Protein AF-A0A482ZQ39-F1 (afdb_monomer_lite)

Foldseek 3Di:
DEEWEAEQLDTPDDDDDPDPQFDQPRDPQATEREGDPAQEDEDEQYEFEDHEAARYEYEDNYEYEFDAEYEFEHAEHQEARRYEAENYADEHEDLRGAYEYYAAEHAAAASHYEYDDAPPPPDDQQAFNYAYAQVRQVRLFQSYEFPNAQYNAAQSHYEGGDQQRHDHPPHPDDPDGSVVSCNRNHPADPPHALRNYFYPFPDKAFDDPFHGDNVDDDDDDDDDAQDKDWTWMFTGGDSRRGGKDWDWDADDDDPFKGWDPGTPTDIHGRTTDIDMTHMHTPDPPPPPPD

pLDDT: mean 76.69, std 17.85, range [31.14, 97.81]

Structure (mmCIF, N/CA/C/O backbone):
data_AF-A0A482ZQ39-F1
#
_entry.id   AF-A0A482ZQ39-F1
#
loop_
_atom_site.group_PDB
_atom_site.id
_atom_site.type_symbol
_atom_site.label_atom_id
_atom_site.label_alt_id
_atom_site.label_comp_id
_atom_site.label_asym_id
_atom_site.label_entity_id
_atom_site.label_seq_id
_atom_site.pdbx_PDB_ins_code
_atom_site.Cartn_x
_atom_site.Cartn_y
_atom_site.Cartn_z
_atom_site.occupancy
_atom_site.B_iso_or_equiv
_atom_site.auth_seq_id
_atom_site.auth_comp_id
_atom_site.auth_asym_id
_atom_site.auth_atom_id
_atom_site.pdbx_PDB_model_num
ATOM 1 N N . MET A 1 1 ? -16.364 6.287 22.279 1.00 52.69 1 MET A N 1
ATOM 2 C CA . MET A 1 1 ? -17.323 5.165 22.209 1.00 52.69 1 MET A CA 1
ATOM 3 C C . MET A 1 1 ? -16.770 4.008 23.004 1.00 52.69 1 MET A C 1
ATOM 5 O O . MET A 1 1 ? -15.586 3.728 22.871 1.00 52.69 1 MET A O 1
ATOM 9 N N . THR A 1 2 ? -17.595 3.341 23.801 1.00 48.34 2 THR A N 1
ATOM 10 C CA . THR A 1 2 ? -17.213 2.101 24.492 1.00 48.34 2 THR A CA 1
ATOM 11 C C . THR A 1 2 ? -18.027 0.947 23.915 1.00 48.34 2 THR A C 1
ATOM 13 O O . THR A 1 2 ? -19.243 1.037 23.880 1.00 48.34 2 THR A O 1
ATOM 16 N N . ASP A 1 3 ? -17.383 -0.109 23.413 1.00 52.25 3 ASP A N 1
ATOM 17 C CA . ASP A 1 3 ? -18.039 -1.337 22.929 1.00 52.25 3 ASP A CA 1
ATOM 18 C C . ASP A 1 3 ? -19.105 -1.125 21.822 1.00 52.25 3 ASP A C 1
ATOM 20 O O . ASP A 1 3 ? -20.318 -1.191 22.048 1.00 52.25 3 ASP A O 1
ATOM 24 N N . VAL A 1 4 ? -18.633 -0.921 20.584 1.00 57.22 4 VAL A N 1
ATOM 25 C CA . VAL A 1 4 ? -19.463 -0.882 19.365 1.00 57.22 4 VAL A CA 1
ATOM 26 C C . VAL A 1 4 ? -19.239 -2.149 18.542 1.00 57.22 4 VAL A C 1
ATOM 28 O O . VAL A 1 4 ? -18.105 -2.480 18.185 1.00 57.22 4 VAL A O 1
ATOM 31 N N . ARG A 1 5 ? -20.325 -2.854 18.208 1.00 56.84 5 ARG A N 1
ATOM 32 C CA . ARG A 1 5 ? -20.292 -4.024 17.315 1.00 56.84 5 ARG A CA 1
ATOM 33 C C . ARG A 1 5 ? -21.085 -3.745 16.047 1.00 56.84 5 ARG A C 1
ATOM 35 O O . ARG A 1 5 ? -22.300 -3.566 16.107 1.00 56.84 5 ARG A O 1
ATOM 42 N N . LEU A 1 6 ? -20.404 -3.765 14.907 1.00 57.97 6 LEU A N 1
ATOM 43 C CA . LEU A 1 6 ? -20.989 -3.623 13.576 1.00 57.97 6 LEU A CA 1
ATOM 44 C C . LEU A 1 6 ? -20.808 -4.937 12.819 1.00 57.97 6 LEU A C 1
ATOM 46 O O . LEU A 1 6 ? -19.679 -5.377 12.600 1.00 57.97 6 LEU A O 1
ATOM 50 N N . LYS A 1 7 ? -21.916 -5.569 12.424 1.00 62.19 7 LYS A N 1
ATOM 51 C CA . LYS A 1 7 ? -21.900 -6.810 11.639 1.00 62.19 7 LYS A CA 1
ATOM 52 C C . LYS A 1 7 ? -22.951 -6.766 10.544 1.00 62.19 7 LYS A C 1
ATOM 54 O O . LYS A 1 7 ? -24.099 -6.430 10.825 1.00 62.19 7 LYS A O 1
ATOM 59 N N . ASN A 1 8 ? -22.594 -7.181 9.329 1.00 55.91 8 ASN A N 1
ATOM 60 C CA . ASN A 1 8 ? -23.531 -7.319 8.203 1.00 55.91 8 ASN A CA 1
ATOM 61 C C . ASN A 1 8 ? -24.383 -6.063 7.988 1.00 55.91 8 ASN A C 1
ATOM 63 O O . ASN A 1 8 ? -25.606 -6.133 7.856 1.00 55.91 8 ASN A O 1
ATOM 67 N N . ASN A 1 9 ? -23.744 -4.904 8.018 1.00 53.19 9 ASN A N 1
ATOM 68 C CA . ASN A 1 9 ? -24.414 -3.625 7.887 1.00 53.19 9 ASN A CA 1
ATOM 69 C C . ASN A 1 9 ? -25.403 -3.235 8.995 1.00 53.19 9 ASN A C 1
ATOM 71 O O . ASN A 1 9 ? -26.231 -2.352 8.784 1.00 53.19 9 ASN A O 1
ATOM 75 N N . LYS A 1 10 ? -25.323 -3.860 10.177 1.00 50.22 10 LYS A N 1
ATOM 76 C CA . LYS A 1 10 ? -26.180 -3.565 11.331 1.00 50.22 10 LYS A CA 1
ATOM 77 C C . LYS A 1 10 ? -25.352 -3.280 12.579 1.00 50.22 10 LYS A C 1
ATOM 79 O O . LYS A 1 10 ? -24.406 -4.007 12.893 1.00 50.22 10 LYS A O 1
ATOM 84 N N . LEU A 1 11 ? -25.751 -2.245 13.311 1.00 58.47 11 LEU A N 1
ATOM 85 C CA . LEU A 1 11 ? -25.280 -1.997 14.667 1.00 58.47 11 LEU A CA 1
ATOM 86 C C . LEU A 1 11 ? -25.914 -3.037 15.595 1.00 58.47 11 LEU A C 1
ATOM 88 O O . LEU A 1 11 ? -27.123 -3.039 15.806 1.00 58.47 11 LEU A O 1
ATOM 92 N N . LEU A 1 12 ? -25.105 -3.970 16.093 1.00 47.25 12 LEU A N 1
ATOM 93 C CA . LEU A 1 12 ? -25.571 -5.056 16.958 1.00 47.25 12 LEU A CA 1
ATOM 94 C C . LEU A 1 12 ? -25.623 -4.646 18.430 1.00 47.25 12 LEU A C 1
ATOM 96 O O . LEU A 1 12 ? -26.395 -5.213 19.197 1.00 47.25 12 LEU A O 1
ATOM 100 N N . HIS A 1 13 ? -24.758 -3.717 18.837 1.00 43.72 13 HIS A N 1
ATOM 101 C CA . HIS A 1 13 ? -24.634 -3.277 20.220 1.00 43.72 13 HIS A CA 1
ATOM 102 C C . HIS A 1 13 ? -23.931 -1.916 20.267 1.00 43.72 13 HIS A C 1
ATOM 104 O O . HIS A 1 13 ? -22.886 -1.749 19.630 1.00 43.72 13 HIS A O 1
ATOM 110 N N . GLN A 1 14 ? -24.496 -0.968 21.015 1.00 46.44 14 GLN A N 1
ATOM 111 C CA . GLN A 1 14 ? -23.945 0.369 21.229 1.00 46.44 14 GLN A CA 1
ATOM 112 C C . GLN A 1 14 ? -24.020 0.700 22.720 1.00 46.44 14 GLN A C 1
ATOM 114 O O . GLN A 1 14 ? -25.114 0.872 23.254 1.00 46.44 14 GLN A O 1
ATOM 119 N N . VAL A 1 15 ? -22.872 0.811 23.394 1.00 38.00 15 VAL A N 1
ATOM 120 C CA . VAL A 1 15 ? -22.817 1.309 24.777 1.00 38.00 15 VAL A CA 1
ATOM 121 C C . VAL A 1 15 ? -22.267 2.731 24.772 1.00 38.00 15 VAL A C 1
ATOM 123 O O . VAL A 1 15 ? -21.086 2.955 24.541 1.00 38.00 15 VAL A O 1
ATOM 126 N N . SER A 1 16 ? -23.144 3.695 25.055 1.00 37.28 16 SER A N 1
ATOM 127 C CA . SER A 1 16 ? -22.819 5.107 25.303 1.00 37.28 16 SER A CA 1
ATOM 128 C C . SER A 1 16 ? -22.054 5.832 24.176 1.00 37.28 16 SER A C 1
ATOM 130 O O . SER A 1 16 ? -20.835 5.722 24.002 1.00 37.28 16 SER A O 1
ATOM 132 N N . LEU A 1 17 ? -22.792 6.653 23.423 1.00 40.12 17 LEU A N 1
ATOM 133 C CA . LEU A 1 17 ? -22.223 7.803 22.725 1.00 40.12 17 LEU A CA 1
ATOM 134 C C . LEU A 1 17 ? -22.328 9.005 23.662 1.00 40.12 17 LEU A C 1
ATOM 136 O O . LEU A 1 17 ? -23.429 9.388 24.040 1.00 40.12 17 LEU A O 1
ATOM 140 N N . THR A 1 18 ? -21.201 9.619 24.007 1.00 42.28 18 THR A N 1
ATOM 141 C CA . THR A 1 18 ? -21.187 10.941 24.651 1.00 42.28 18 THR A CA 1
ATOM 142 C C . THR A 1 18 ? -21.354 12.083 23.646 1.00 42.28 18 THR A C 1
ATOM 144 O O . THR A 1 18 ? -21.360 13.234 24.060 1.00 42.28 18 THR A O 1
ATOM 147 N N . ASP A 1 19 ? -21.486 11.783 22.346 1.00 39.38 19 ASP A N 1
ATOM 148 C CA . ASP A 1 19 ? -21.568 12.788 21.283 1.00 39.38 19 ASP A CA 1
ATOM 149 C C . ASP A 1 19 ? -22.544 12.339 20.166 1.00 39.38 19 ASP A C 1
ATOM 151 O O . ASP A 1 19 ? -22.328 11.280 19.564 1.00 39.38 19 ASP A O 1
ATOM 155 N N . PRO A 1 20 ? -23.641 13.074 19.895 1.00 34.91 20 PRO A N 1
ATOM 156 C CA . PRO A 1 20 ? -24.724 12.639 19.004 1.00 34.91 20 PRO A CA 1
ATOM 157 C C . PRO A 1 20 ? -24.444 12.782 17.492 1.00 34.91 20 PRO A C 1
ATOM 159 O O . PRO A 1 20 ? -25.341 12.531 16.692 1.00 34.91 20 PRO A O 1
ATOM 162 N N . LEU A 1 21 ? -23.230 13.156 17.068 1.00 39.72 21 LEU A N 1
ATOM 163 C CA . LEU A 1 21 ? -22.905 13.460 15.658 1.00 39.72 21 LEU A CA 1
ATOM 164 C C . LEU A 1 21 ? -22.327 12.289 14.838 1.00 39.72 21 LEU A C 1
ATOM 166 O O . LEU A 1 21 ? -21.930 12.467 13.688 1.00 39.72 21 LEU A O 1
ATOM 170 N N . LEU A 1 22 ? -22.300 11.074 15.386 1.00 44.16 22 LEU A N 1
ATOM 171 C CA . LEU A 1 22 ? -21.916 9.879 14.630 1.00 44.16 22 LEU A CA 1
ATOM 172 C C . LEU A 1 22 ? -23.090 9.337 13.816 1.00 44.16 22 LEU A C 1
ATOM 174 O O . LEU A 1 22 ? -23.960 8.637 14.333 1.00 44.16 22 LEU A O 1
ATOM 178 N N . ALA A 1 23 ? -23.096 9.651 12.521 1.00 43.31 23 ALA A N 1
ATOM 179 C CA . ALA A 1 23 ? -24.078 9.134 11.583 1.00 43.31 23 ALA A CA 1
ATOM 180 C C . ALA A 1 23 ? -23.679 7.734 11.090 1.00 43.31 23 ALA A C 1
ATOM 182 O O . ALA A 1 23 ? -22.764 7.562 10.285 1.00 43.31 23 ALA A O 1
ATOM 183 N N . PHE A 1 24 ? -24.422 6.715 11.521 1.00 47.38 24 PHE A N 1
ATOM 184 C CA . PHE A 1 24 ? -24.451 5.440 10.811 1.00 47.38 24 PHE A CA 1
ATOM 185 C C . PHE A 1 24 ? -25.325 5.606 9.570 1.00 47.38 24 PHE A C 1
ATOM 187 O O . PHE A 1 24 ? -26.553 5.602 9.658 1.00 47.38 24 PHE A O 1
ATOM 194 N N . HIS A 1 25 ? -24.711 5.750 8.397 1.00 39.88 25 HIS A N 1
ATOM 195 C CA . HIS A 1 25 ? -25.462 5.658 7.151 1.00 39.88 25 HIS A CA 1
ATOM 196 C C . HIS A 1 25 ? -25.853 4.198 6.912 1.00 39.88 25 HIS A C 1
ATOM 198 O O . HIS A 1 25 ? -25.083 3.413 6.366 1.00 39.88 25 HIS A O 1
ATOM 204 N N . HIS A 1 26 ? -27.061 3.840 7.343 1.00 36.75 26 HIS A N 1
ATOM 205 C CA . HIS A 1 26 ? -27.729 2.606 6.955 1.00 36.75 26 HIS A CA 1
ATOM 206 C C . HIS A 1 26 ? -28.487 2.841 5.646 1.00 36.75 26 HIS A C 1
ATOM 208 O O . HIS A 1 26 ? -29.656 3.218 5.655 1.00 36.75 26 HIS A O 1
ATOM 214 N N . ALA A 1 27 ? -27.829 2.611 4.508 1.00 33.06 27 ALA A N 1
ATOM 215 C CA . ALA A 1 27 ? -28.562 2.282 3.286 1.00 33.06 27 ALA A CA 1
ATOM 216 C C . ALA A 1 27 ? -28.735 0.749 3.232 1.00 33.06 27 ALA A C 1
ATOM 218 O O . ALA A 1 27 ? -27.891 0.040 3.786 1.00 33.06 27 ALA A O 1
ATOM 219 N N . PRO A 1 28 ? -29.768 0.198 2.564 1.00 31.14 28 PRO A N 1
ATOM 220 C CA . PRO A 1 28 ? -30.111 -1.232 2.628 1.00 31.14 28 PRO A CA 1
ATOM 221 C C . PRO A 1 28 ? -28.989 -2.227 2.262 1.00 31.14 28 PRO A C 1
ATOM 223 O O . PRO A 1 28 ? -29.130 -3.420 2.514 1.00 31.14 28 PRO A O 1
ATOM 226 N N . HIS A 1 29 ? -27.858 -1.766 1.719 1.00 33.12 29 HIS A N 1
ATOM 227 C CA . HIS A 1 29 ? -26.704 -2.592 1.348 1.00 33.12 29 HIS A CA 1
ATOM 228 C C . HIS A 1 29 ? -25.341 -1.968 1.692 1.00 33.12 29 HIS A C 1
ATOM 230 O O . HIS A 1 29 ? -24.304 -2.501 1.299 1.00 33.12 29 HIS A O 1
ATOM 236 N N . ILE A 1 30 ? -25.320 -0.856 2.429 1.00 39.53 30 ILE A N 1
ATOM 237 C CA . ILE A 1 30 ? -24.106 -0.086 2.698 1.00 39.53 30 ILE A CA 1
ATOM 238 C C . ILE A 1 30 ? -24.096 0.220 4.185 1.00 39.53 30 ILE A C 1
ATOM 240 O O . ILE A 1 30 ? -24.944 0.968 4.663 1.00 39.53 30 ILE A O 1
ATOM 244 N N . SER A 1 31 ? -23.141 -0.342 4.917 1.00 48.16 31 SER A N 1
ATOM 245 C CA . SER A 1 31 ? -22.704 0.295 6.144 1.00 48.16 31 SER A CA 1
ATOM 246 C C . SER A 1 31 ? -21.204 0.465 6.105 1.00 48.16 31 SER A C 1
ATOM 248 O O . SER A 1 31 ? -20.446 -0.455 5.799 1.00 48.16 31 SER A O 1
ATOM 250 N N . THR A 1 32 ? -20.829 1.686 6.413 1.00 52.75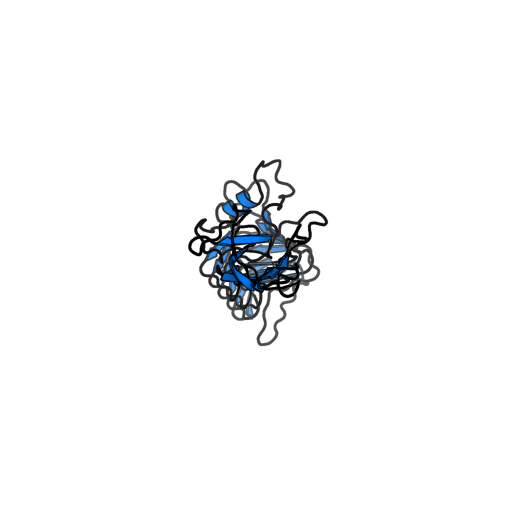 32 THR A N 1
ATOM 251 C CA . THR A 1 32 ? -19.470 2.130 6.602 1.00 52.75 32 THR A CA 1
ATOM 252 C C . THR A 1 32 ? -19.513 2.919 7.896 1.00 52.75 32 THR A C 1
ATOM 254 O O . THR A 1 32 ? -20.423 3.733 8.078 1.00 52.75 32 THR A O 1
ATOM 257 N N . PHE A 1 33 ? -18.563 2.694 8.802 1.00 55.78 33 PHE A N 1
ATOM 258 C CA . PHE A 1 33 ? -18.379 3.646 9.889 1.00 55.78 33 PHE A CA 1
ATOM 259 C C . PHE A 1 33 ? -17.863 4.950 9.279 1.00 55.78 33 PHE A C 1
ATOM 261 O O . PHE A 1 33 ? -16.760 4.973 8.729 1.00 55.78 33 PHE A O 1
ATOM 268 N N . HIS A 1 34 ? -18.692 5.990 9.330 1.00 50.75 34 HIS A N 1
ATOM 269 C CA . HIS A 1 34 ? -18.404 7.307 8.783 1.00 50.75 34 HIS A CA 1
ATOM 270 C C . HIS A 1 34 ? -18.503 8.335 9.903 1.00 50.75 34 HIS A C 1
ATOM 272 O O . HIS A 1 34 ? -19.471 8.351 10.661 1.00 50.75 34 HIS A O 1
ATOM 278 N N . SER A 1 35 ? -17.493 9.184 10.019 1.00 53.22 35 SER A N 1
ATOM 279 C CA . SER A 1 35 ? -17.501 10.321 10.933 1.00 53.22 35 SER A CA 1
ATOM 280 C C . SER A 1 35 ? -17.169 11.564 10.125 1.00 53.22 35 SER A C 1
ATOM 282 O O . SER A 1 35 ? -16.129 11.601 9.476 1.00 53.22 35 SER A O 1
ATOM 284 N N . GLU A 1 36 ? -18.043 12.562 10.166 1.00 52.47 36 GLU A N 1
ATOM 285 C CA . GLU A 1 36 ? -17.809 13.906 9.633 1.00 52.47 36 GLU A CA 1
ATOM 286 C C . GLU A 1 36 ? -17.967 14.904 10.783 1.00 52.47 36 GLU A C 1
ATOM 288 O O . GLU A 1 36 ? -18.818 14.726 11.653 1.00 52.47 36 GLU A O 1
ATOM 293 N N . GLY A 1 37 ? -17.110 15.928 10.831 1.00 51.59 37 GLY A N 1
ATOM 294 C CA . GLY A 1 37 ? -17.177 16.991 11.844 1.00 51.59 37 GLY A CA 1
ATOM 295 C C . GLY A 1 37 ? -16.586 16.670 13.226 1.00 51.59 37 GLY A C 1
ATOM 296 O O . GLY A 1 37 ? -16.549 17.555 14.078 1.00 51.59 37 GLY A O 1
ATOM 297 N N . LEU A 1 38 ? -16.078 15.455 13.461 1.00 59.84 38 LEU A N 1
ATOM 298 C CA . LEU A 1 38 ? -15.354 15.100 14.690 1.00 59.84 38 LEU A CA 1
ATOM 299 C C . LEU A 1 38 ? -13.843 15.227 14.489 1.00 59.84 38 LEU A C 1
ATOM 301 O O . LEU A 1 38 ? -13.302 14.675 13.541 1.00 59.84 38 LEU A O 1
ATOM 305 N N . SER A 1 39 ? -13.135 15.870 15.419 1.00 75.94 39 SER A N 1
ATOM 306 C CA . SER A 1 39 ? -11.663 15.913 15.400 1.00 75.94 39 SER A CA 1
ATOM 307 C C . SER A 1 39 ? -11.020 14.643 15.968 1.00 75.94 39 SER A C 1
ATOM 309 O O . SER A 1 39 ? -9.842 14.371 15.741 1.00 75.94 39 SER A O 1
ATOM 311 N N . THR A 1 40 ? -11.761 13.853 16.748 1.00 80.62 40 THR A N 1
ATOM 312 C CA . THR A 1 40 ? -11.245 12.655 17.419 1.00 80.62 40 THR A CA 1
ATOM 313 C C . THR A 1 40 ? -12.346 11.619 17.621 1.00 80.62 40 THR A C 1
ATOM 315 O O . THR A 1 40 ? -13.431 11.942 18.099 1.00 80.62 40 THR A O 1
ATOM 318 N N . VAL A 1 41 ? -12.042 10.354 17.330 1.00 83.00 41 VAL A N 1
ATOM 319 C CA . VAL A 1 41 ? -12.933 9.207 17.539 1.00 83.00 41 VAL A CA 1
ATOM 320 C C . VAL A 1 41 ? -12.208 8.142 18.352 1.00 83.00 41 VAL A C 1
ATOM 322 O O . VAL A 1 41 ? -11.259 7.530 17.875 1.00 83.00 41 VAL A O 1
ATOM 325 N N . THR A 1 42 ? -12.674 7.867 19.571 1.00 85.12 42 THR A N 1
ATOM 326 C CA . THR A 1 42 ? -12.112 6.785 20.398 1.00 85.12 42 THR A CA 1
ATOM 327 C C . THR A 1 42 ? -12.872 5.477 20.198 1.00 85.12 42 THR A C 1
ATOM 329 O O . THR A 1 42 ? -14.072 5.407 20.489 1.00 85.12 42 THR A O 1
ATOM 332 N N . CYS A 1 43 ? -12.141 4.455 19.755 1.00 86.44 43 CYS A N 1
ATOM 333 C CA . CYS A 1 43 ? -12.566 3.079 19.528 1.00 86.44 43 CYS A CA 1
ATOM 334 C C . CYS A 1 43 ? -12.015 2.173 20.638 1.00 86.44 43 CYS A C 1
ATOM 336 O O . CYS A 1 43 ? -10.801 2.016 20.770 1.00 86.44 43 CYS A O 1
ATOM 338 N N . VAL A 1 44 ? -12.907 1.570 21.424 1.00 87.69 44 VAL A N 1
ATOM 339 C CA . VAL A 1 44 ? -12.551 0.628 22.495 1.00 87.69 44 VAL A CA 1
ATOM 340 C C . VAL A 1 44 ? -13.253 -0.695 22.229 1.00 87.69 44 VAL A C 1
ATOM 342 O O . VAL A 1 44 ? -14.486 -0.712 22.166 1.00 87.69 44 VAL A O 1
ATOM 345 N N . ARG A 1 45 ? -12.476 -1.776 22.077 1.00 87.69 45 ARG A N 1
ATOM 346 C CA . ARG A 1 45 ? -12.970 -3.147 21.833 1.00 87.69 45 ARG A CA 1
ATOM 347 C C . ARG A 1 45 ? -14.008 -3.253 20.712 1.00 87.69 45 ARG A C 1
ATOM 349 O O . ARG A 1 45 ? -15.009 -3.966 20.825 1.00 87.69 45 ARG A O 1
ATOM 356 N N . ILE A 1 46 ? -13.798 -2.526 19.617 1.00 86.50 46 ILE A N 1
ATOM 357 C CA . ILE A 1 46 ? -14.748 -2.565 18.505 1.00 86.50 46 ILE A CA 1
ATOM 358 C C . ILE A 1 46 ? -14.576 -3.836 17.677 1.00 86.50 46 ILE A C 1
ATOM 360 O O . ILE A 1 46 ? -13.466 -4.350 17.511 1.00 86.50 46 ILE A O 1
ATOM 364 N N . VAL A 1 47 ? -15.687 -4.307 17.113 1.00 90.38 47 VAL A N 1
ATOM 365 C CA . VAL A 1 47 ? -15.690 -5.345 16.077 1.00 90.38 47 VAL A CA 1
ATOM 366 C C . VAL A 1 47 ? -16.421 -4.802 14.858 1.00 90.38 47 VAL A C 1
ATOM 368 O O . VAL A 1 47 ? -17.608 -4.484 14.944 1.00 90.38 47 VAL A O 1
ATOM 371 N N . VAL A 1 48 ? -15.710 -4.695 13.736 1.00 90.00 48 VAL A N 1
ATOM 372 C CA . VAL A 1 48 ? -16.224 -4.204 12.453 1.00 90.00 48 VAL A CA 1
ATOM 373 C C . VAL A 1 48 ? -16.092 -5.315 11.421 1.00 90.00 48 VAL A C 1
ATOM 375 O O . VAL A 1 48 ? -14.984 -5.607 10.967 1.00 90.00 48 VAL A O 1
ATOM 378 N N . GLN A 1 49 ? -17.210 -5.958 11.073 1.00 93.62 49 GLN A N 1
ATOM 379 C CA . GLN A 1 49 ? -17.169 -7.185 10.281 1.00 93.62 49 GLN A CA 1
ATOM 380 C C . GLN A 1 49 ? -18.239 -7.297 9.190 1.00 93.62 49 GLN A C 1
ATOM 382 O O . GLN A 1 49 ? -19.406 -6.956 9.396 1.00 93.62 49 GLN A O 1
ATOM 387 N N . GLY A 1 50 ? -17.860 -7.887 8.051 1.00 89.31 50 GLY A N 1
ATOM 388 C CA . GLY A 1 50 ? -18.805 -8.329 7.018 1.00 89.31 50 GLY A CA 1
ATOM 389 C C . GLY A 1 50 ? -19.411 -7.200 6.180 1.00 89.31 50 GLY A C 1
ATOM 390 O O . GLY A 1 50 ? -20.483 -7.377 5.597 1.00 89.31 50 GLY A O 1
ATOM 391 N N . ASN A 1 51 ? -18.771 -6.031 6.141 1.00 86.38 51 ASN A N 1
ATOM 392 C CA . ASN A 1 51 ? -19.239 -4.890 5.353 1.00 86.38 51 ASN A CA 1
ATOM 393 C C . ASN A 1 51 ? -18.856 -5.053 3.876 1.00 86.38 51 ASN A C 1
ATOM 395 O O . ASN A 1 51 ? -17.803 -5.600 3.567 1.00 86.38 51 ASN A O 1
ATOM 399 N N . GLN A 1 52 ? -19.700 -4.586 2.950 1.00 88.12 52 GLN A N 1
ATOM 400 C CA . GLN A 1 52 ? -19.483 -4.778 1.501 1.00 88.12 52 GLN A CA 1
ATOM 401 C C . GLN A 1 52 ? -18.724 -3.628 0.811 1.00 88.12 52 GLN A C 1
ATOM 403 O O . GLN A 1 52 ? -18.309 -3.788 -0.333 1.00 88.12 52 GLN A O 1
ATOM 408 N N . MET A 1 53 ? -18.557 -2.481 1.478 1.00 83.19 53 MET A N 1
ATOM 409 C CA . MET A 1 53 ? -17.918 -1.281 0.906 1.00 83.19 53 MET A CA 1
ATOM 410 C C . MET A 1 53 ? -16.574 -0.913 1.537 1.00 83.19 53 MET A C 1
ATOM 412 O O . MET A 1 53 ? -15.677 -0.452 0.833 1.00 83.19 53 MET A O 1
ATOM 416 N N . ARG A 1 54 ? -16.476 -1.037 2.862 1.00 90.12 54 ARG A N 1
ATOM 417 C CA . ARG A 1 54 ? -15.263 -0.993 3.694 1.00 90.12 54 ARG A CA 1
ATOM 418 C C . ARG A 1 54 ? -15.691 -1.173 5.148 1.00 90.12 54 ARG A C 1
ATOM 420 O O . ARG A 1 54 ? -16.859 -0.951 5.465 1.00 90.12 54 ARG A O 1
ATOM 427 N N . GLY A 1 55 ? -14.782 -1.550 6.040 1.00 91.19 55 GLY A N 1
ATOM 428 C CA . GLY A 1 55 ? -15.077 -1.572 7.474 1.00 91.19 55 GLY A CA 1
ATOM 429 C C . GLY A 1 55 ? -15.221 -0.156 8.044 1.00 91.19 55 GLY A C 1
ATOM 430 O O . GLY A 1 55 ? -16.276 0.228 8.551 1.00 91.19 55 GLY A O 1
ATOM 431 N N . ILE A 1 56 ? -14.157 0.637 7.934 1.00 91.25 56 ILE A N 1
ATOM 432 C CA . ILE A 1 56 ? -14.067 2.001 8.467 1.00 91.25 56 ILE A CA 1
ATOM 433 C C . ILE A 1 56 ? -13.667 2.956 7.341 1.00 91.25 56 ILE A C 1
ATOM 435 O O . ILE A 1 56 ? -12.779 2.650 6.547 1.00 91.25 56 ILE A O 1
ATOM 439 N N . SER A 1 57 ? -14.296 4.128 7.274 1.00 89.31 57 SER A N 1
ATOM 440 C CA . SER A 1 57 ? -13.826 5.229 6.435 1.00 89.31 57 SER A CA 1
ATOM 441 C C . SER A 1 57 ? -13.554 6.436 7.299 1.00 89.31 57 SER A C 1
ATOM 443 O O . SER A 1 57 ? -14.417 6.878 8.052 1.00 89.31 57 SER A O 1
ATOM 445 N N . THR A 1 58 ? -12.376 7.005 7.134 1.00 83.12 58 THR A N 1
ATOM 446 C CA . THR A 1 58 ? -12.041 8.290 7.722 1.00 83.12 58 THR A CA 1
ATOM 447 C C . THR A 1 58 ? -11.962 9.303 6.591 1.00 83.12 58 THR A C 1
ATOM 449 O O . THR A 1 58 ? -11.493 8.986 5.497 1.00 83.12 58 THR A O 1
ATOM 452 N N . LYS A 1 59 ? -12.502 10.494 6.824 1.00 78.94 59 LYS A N 1
ATOM 453 C CA . LYS A 1 59 ? -12.349 11.661 5.960 1.00 78.94 59 LYS A CA 1
ATOM 454 C C . LYS A 1 59 ? -12.168 12.863 6.874 1.00 78.94 59 LYS A C 1
ATOM 456 O O . LYS A 1 59 ? -12.792 12.895 7.925 1.00 78.94 59 LYS A O 1
ATOM 461 N N . GLN A 1 60 ? -11.401 13.861 6.442 1.00 72.69 60 GLN A N 1
ATOM 462 C CA . GLN A 1 60 ? -11.338 15.187 7.080 1.00 72.69 60 GLN A CA 1
ATOM 463 C C . GLN A 1 60 ? -10.655 15.246 8.469 1.00 72.69 60 GLN A C 1
ATOM 465 O O . GLN A 1 60 ? -11.265 15.676 9.443 1.00 72.69 60 GLN A O 1
ATOM 470 N N . ASN A 1 61 ? -9.354 14.947 8.560 1.00 77.31 61 ASN A N 1
ATOM 471 C CA . ASN A 1 61 ? -8.503 15.255 9.729 1.00 77.31 61 ASN A CA 1
ATOM 472 C C . ASN A 1 61 ? -8.955 14.620 11.054 1.00 77.31 61 ASN A C 1
ATOM 474 O O . ASN A 1 61 ? -8.888 15.256 12.108 1.00 77.31 61 ASN A O 1
ATOM 478 N N . ILE A 1 62 ? -9.393 13.363 11.018 1.00 80.31 62 ILE A N 1
ATOM 479 C CA . ILE A 1 62 ? -9.907 12.679 12.211 1.00 80.31 62 ILE A CA 1
ATOM 480 C C . ILE A 1 62 ? -8.806 11.863 12.874 1.00 80.31 62 ILE A C 1
ATOM 482 O O . ILE A 1 62 ? -8.134 11.068 12.220 1.00 80.31 62 ILE A O 1
ATOM 486 N N . ASP A 1 63 ? -8.656 12.011 14.188 1.00 82.50 63 ASP A N 1
ATOM 487 C CA . ASP A 1 63 ? -7.797 11.157 15.009 1.00 82.50 63 ASP A CA 1
ATOM 488 C C . ASP A 1 63 ? -8.577 9.949 15.558 1.00 82.50 63 ASP A C 1
ATOM 490 O O . ASP A 1 63 ? -9.313 10.054 16.543 1.00 82.50 63 ASP A O 1
ATOM 494 N N . PHE A 1 64 ? -8.425 8.788 14.918 1.00 85.75 64 PHE A N 1
ATOM 495 C CA . PHE A 1 64 ? -8.984 7.514 15.366 1.00 85.75 64 PHE A CA 1
ATOM 496 C C . PHE A 1 64 ? -8.105 6.881 16.438 1.00 85.75 64 PHE A C 1
ATOM 498 O O . PHE A 1 64 ? -7.060 6.299 16.163 1.00 85.75 64 PHE A O 1
ATOM 505 N N . ARG A 1 65 ? -8.569 6.952 17.679 1.00 86.62 65 ARG A N 1
ATOM 506 C CA . ARG A 1 65 ? -7.882 6.474 18.874 1.00 86.62 65 ARG A CA 1
ATOM 507 C C . ARG A 1 65 ? -8.333 5.072 19.230 1.00 86.62 65 ARG A C 1
ATOM 509 O O . ARG A 1 65 ? -9.410 4.895 19.788 1.00 86.62 65 ARG A O 1
ATOM 516 N N . PHE A 1 66 ? -7.499 4.083 18.956 1.00 88.00 66 PHE A N 1
ATOM 517 C CA . PHE A 1 66 ? -7.754 2.698 19.323 1.00 88.00 66 PHE A CA 1
ATOM 518 C C . PHE A 1 66 ? -7.203 2.378 20.711 1.00 88.00 66 PHE A C 1
ATOM 520 O O . PHE A 1 66 ? -6.084 2.752 21.079 1.00 88.00 66 PHE A O 1
ATOM 527 N N . GLN A 1 67 ? -8.022 1.670 21.478 1.00 87.44 67 GLN A N 1
ATOM 528 C CA . GLN A 1 67 ? -7.751 1.215 22.834 1.00 87.44 67 GLN A CA 1
ATOM 529 C C . GLN A 1 67 ? -8.157 -0.252 22.947 1.00 87.44 67 GLN A C 1
ATOM 531 O O . GLN A 1 67 ? -9.154 -0.653 22.337 1.00 87.44 67 GLN A O 1
ATOM 536 N N . ASP A 1 68 ? -7.417 -1.029 23.744 1.00 86.75 68 ASP A N 1
ATOM 537 C CA . ASP A 1 68 ? -7.654 -2.473 23.898 1.00 86.75 68 ASP A CA 1
ATOM 538 C C . ASP A 1 68 ? -7.572 -3.201 22.530 1.00 86.75 68 ASP A C 1
ATOM 540 O O . ASP A 1 68 ? -6.986 -2.684 21.573 1.00 86.75 68 ASP A O 1
ATOM 544 N N . VAL A 1 69 ? -8.134 -4.401 22.414 1.00 89.94 69 VAL A N 1
ATOM 545 C CA . VAL A 1 69 ? -8.119 -5.205 21.190 1.00 89.94 69 VAL A CA 1
ATOM 546 C C . VAL A 1 69 ? -9.324 -4.888 20.308 1.00 89.94 69 VAL A C 1
ATOM 548 O O . VAL A 1 69 ? -10.467 -5.159 20.666 1.00 89.94 69 VAL A O 1
ATOM 551 N N . ASN A 1 70 ? -9.062 -4.373 19.110 1.00 91.88 70 ASN A N 1
ATOM 552 C CA . ASN A 1 70 ? -10.064 -4.038 18.103 1.00 91.88 70 ASN A CA 1
ATOM 553 C C . ASN A 1 70 ? -9.929 -4.982 16.906 1.00 91.88 70 ASN A C 1
ATOM 555 O O . ASN A 1 70 ? -8.817 -5.320 16.498 1.00 91.88 70 ASN A O 1
ATOM 559 N N . ILE A 1 71 ? -11.056 -5.415 16.345 1.00 94.44 71 ILE A N 1
ATOM 560 C CA . ILE A 1 71 ? -11.097 -6.405 15.264 1.00 94.44 71 ILE A CA 1
ATOM 561 C C . ILE A 1 71 ? -11.838 -5.819 14.068 1.00 94.44 71 ILE A C 1
ATOM 563 O O . ILE A 1 71 ? -12.984 -5.391 14.179 1.00 94.44 71 ILE A O 1
ATOM 567 N N . ILE A 1 72 ? -11.186 -5.830 12.912 1.00 95.62 72 ILE A N 1
ATOM 568 C CA . ILE A 1 72 ? -11.733 -5.379 11.636 1.00 95.62 72 ILE A CA 1
ATOM 569 C C . ILE A 1 72 ? -11.565 -6.539 10.657 1.00 95.62 72 ILE A C 1
ATOM 571 O O . ILE A 1 72 ? -10.449 -6.817 10.213 1.00 95.62 72 ILE A O 1
ATOM 575 N N . SER A 1 73 ? -12.639 -7.269 10.353 1.00 96.69 73 SER A N 1
ATOM 576 C CA . SER A 1 73 ? -12.519 -8.503 9.570 1.00 96.69 73 SER A CA 1
ATOM 577 C C . SER A 1 73 ? -13.581 -8.718 8.506 1.00 96.69 73 SER A C 1
ATOM 579 O O . SER A 1 73 ? -14.689 -8.205 8.594 1.00 96.69 73 SER A O 1
ATOM 581 N N . ASP A 1 74 ? -13.251 -9.519 7.495 1.00 96.62 74 ASP A N 1
ATOM 582 C CA . ASP A 1 74 ? -14.186 -9.974 6.456 1.00 96.62 74 ASP A CA 1
ATOM 583 C C . ASP A 1 74 ? -14.938 -8.822 5.761 1.00 96.62 74 ASP A C 1
ATOM 585 O O . ASP A 1 74 ? -16.068 -8.983 5.295 1.00 96.62 74 ASP A O 1
ATOM 589 N N . ASN A 1 75 ? -14.333 -7.634 5.724 1.00 95.69 75 ASN A N 1
ATOM 590 C CA . ASN A 1 75 ? -14.882 -6.481 5.032 1.00 95.69 75 ASN A CA 1
ATOM 591 C C . ASN A 1 75 ? -14.380 -6.461 3.588 1.00 95.69 75 ASN A C 1
ATOM 593 O O . ASN A 1 75 ? -13.272 -6.905 3.284 1.00 95.69 75 ASN A O 1
ATOM 597 N N . ARG A 1 76 ? -15.199 -5.929 2.690 1.00 95.69 76 ARG A N 1
ATOM 598 C CA . ARG A 1 76 ? -14.879 -5.730 1.279 1.00 95.69 76 ARG A CA 1
ATOM 599 C C . ARG A 1 76 ? -14.898 -4.252 0.954 1.00 95.69 76 ARG A C 1
ATOM 601 O O . ARG A 1 76 ? -15.651 -3.524 1.585 1.00 95.69 76 ARG A O 1
ATOM 608 N N . GLY A 1 77 ? -14.128 -3.833 -0.040 1.00 94.38 77 GLY A N 1
ATOM 609 C CA . GLY A 1 77 ? -14.188 -2.481 -0.573 1.00 94.38 77 GLY A CA 1
ATOM 610 C C . GLY A 1 77 ? -13.520 -2.323 -1.925 1.00 94.38 77 GLY A C 1
ATOM 611 O O . GLY A 1 77 ? -12.979 -3.278 -2.474 1.00 94.38 77 GLY A O 1
ATOM 612 N N . VAL A 1 78 ? -13.569 -1.109 -2.470 1.00 95.56 78 VAL A N 1
ATOM 613 C CA . VAL A 1 78 ? -12.804 -0.767 -3.680 1.00 95.56 78 VAL A CA 1
ATOM 614 C C . VAL A 1 78 ? -11.345 -0.510 -3.312 1.00 95.56 78 VAL A C 1
ATOM 616 O O . VAL A 1 78 ? -10.434 -1.120 -3.864 1.00 95.56 78 VAL A O 1
ATOM 619 N N . GLU A 1 79 ? -11.158 0.318 -2.291 1.00 94.69 79 GLU A N 1
ATOM 620 C CA . GLU A 1 79 ? -9.890 0.710 -1.689 1.00 94.69 79 GLU A CA 1
ATOM 621 C C . GLU A 1 79 ? -10.080 0.684 -0.174 1.00 94.69 79 GLU A C 1
ATOM 623 O O . GLU A 1 79 ? -11.072 1.229 0.323 1.00 94.69 79 GLU A O 1
ATOM 628 N N . GLY A 1 80 ? -9.168 0.051 0.565 1.00 94.81 80 GLY A N 1
ATOM 629 C CA . GLY A 1 80 ? -9.260 0.021 2.027 1.00 94.81 80 GLY A CA 1
ATOM 630 C C . GLY A 1 80 ? -10.380 -0.890 2.514 1.00 94.81 80 GLY A C 1
ATOM 631 O O . GLY A 1 80 ? -11.336 -0.415 3.123 1.00 94.81 80 GLY A O 1
ATOM 632 N N . GLY A 1 81 ? -10.288 -2.196 2.244 1.00 95.62 81 GLY A N 1
ATOM 633 C CA . GLY A 1 81 ? -11.331 -3.153 2.632 1.00 95.62 81 GLY A CA 1
ATOM 634 C C . GLY A 1 81 ? -11.616 -3.119 4.138 1.00 95.62 81 GLY A C 1
ATOM 635 O O . GLY A 1 81 ? -12.773 -3.048 4.548 1.00 95.62 81 GLY A O 1
ATOM 636 N N . GLY A 1 82 ? -10.572 -3.091 4.969 1.00 96.25 82 GLY A N 1
ATOM 637 C CA . GLY A 1 82 ? -10.691 -2.910 6.416 1.00 96.25 82 GLY A CA 1
ATOM 638 C C . GLY A 1 82 ? -10.924 -1.450 6.808 1.00 96.25 82 GLY A C 1
ATOM 639 O O . GLY A 1 82 ? -11.972 -1.115 7.358 1.00 96.25 82 GLY A O 1
ATOM 640 N N . ILE A 1 83 ? -9.952 -0.583 6.531 1.00 94.69 83 ILE A N 1
ATOM 641 C CA . ILE A 1 83 ? -10.008 0.856 6.786 1.00 94.69 83 ILE A CA 1
ATOM 642 C C . ILE A 1 83 ? -9.475 1.648 5.589 1.00 94.69 83 ILE A C 1
ATOM 644 O O . ILE A 1 83 ? -8.415 1.353 5.036 1.00 94.69 83 ILE A O 1
ATOM 648 N N . TYR A 1 84 ? -10.213 2.689 5.226 1.00 93.31 84 TYR A N 1
ATOM 649 C CA . TYR A 1 84 ? -9.795 3.716 4.284 1.00 93.31 84 TYR A CA 1
ATOM 650 C C . TYR A 1 84 ? -9.486 4.993 5.065 1.00 93.31 84 TYR A C 1
ATOM 652 O O . TYR A 1 84 ? -10.357 5.501 5.776 1.00 93.31 84 TYR A O 1
ATOM 660 N N . VAL A 1 85 ? -8.254 5.482 4.952 1.00 90.56 85 VAL A N 1
ATOM 661 C CA . VAL A 1 85 ? -7.732 6.620 5.705 1.00 90.56 85 VAL A CA 1
ATOM 662 C C . VAL A 1 85 ? -7.509 7.793 4.763 1.00 90.56 85 VAL A C 1
ATOM 664 O O . VAL A 1 85 ? -6.552 7.775 3.999 1.00 90.56 85 VAL A O 1
ATOM 667 N N . ASP A 1 86 ? -8.359 8.815 4.827 1.00 87.44 86 ASP A N 1
ATOM 668 C CA . ASP A 1 86 ? -8.201 10.039 4.034 1.00 87.44 86 ASP A CA 1
ATOM 669 C C . ASP A 1 86 ? -7.895 11.228 4.937 1.00 87.44 86 ASP A C 1
ATOM 671 O O . ASP A 1 86 ? -8.728 11.659 5.748 1.00 87.44 86 ASP A O 1
ATOM 675 N N . ASN A 1 87 ? -6.656 11.707 4.807 1.00 83.25 87 ASN A N 1
ATOM 676 C CA . ASN A 1 87 ? -6.103 12.843 5.526 1.00 83.25 87 ASN A CA 1
ATOM 677 C C . ASN A 1 87 ? -6.457 12.787 7.022 1.00 83.25 87 ASN A C 1
ATOM 679 O O . ASN A 1 87 ? -7.076 13.696 7.559 1.00 83.25 87 ASN A O 1
ATOM 683 N N . SER A 1 88 ? -6.178 11.654 7.662 1.00 83.44 88 SER A N 1
ATOM 684 C CA . SER A 1 88 ? -6.602 11.319 9.026 1.00 83.44 88 SER A CA 1
ATOM 685 C C . SER A 1 88 ? -5.539 10.458 9.713 1.00 83.44 88 SER A C 1
ATOM 687 O O . SER A 1 88 ? -4.591 10.003 9.073 1.00 83.44 88 SER A O 1
ATOM 689 N N . LEU A 1 89 ? -5.700 10.221 11.015 1.00 85.06 89 LEU A N 1
ATOM 690 C CA . LEU A 1 89 ? -4.707 9.571 11.866 1.00 85.06 89 LEU A CA 1
ATOM 691 C C . LEU A 1 89 ? -5.273 8.332 12.572 1.00 85.06 89 LEU A C 1
ATOM 693 O O . LEU A 1 89 ? -6.394 8.352 13.068 1.00 85.06 89 LEU A O 1
ATOM 697 N N . ILE A 1 90 ? -4.472 7.274 12.671 1.00 87.50 90 ILE A N 1
ATOM 698 C CA . ILE A 1 90 ? -4.703 6.093 13.509 1.00 87.50 90 ILE A CA 1
ATOM 699 C C . ILE A 1 90 ? -3.784 6.184 14.729 1.00 87.50 90 ILE A C 1
ATOM 701 O O . ILE A 1 90 ? -2.585 5.933 14.645 1.00 87.50 90 ILE A O 1
ATOM 705 N N . SER A 1 91 ? -4.336 6.510 15.887 1.00 86.00 91 SER A N 1
ATOM 706 C CA . SER A 1 91 ? -3.599 6.588 17.146 1.00 86.00 91 SER A CA 1
ATOM 707 C C . SER A 1 91 ? -3.809 5.345 18.005 1.00 86.00 91 SER A C 1
ATOM 709 O O . SER A 1 91 ? -4.940 4.962 18.292 1.00 86.00 91 SER A O 1
ATOM 711 N N . LEU A 1 92 ? -2.727 4.761 18.516 1.00 84.75 92 LEU A N 1
ATOM 712 C CA . LEU A 1 92 ? -2.780 3.731 19.559 1.00 84.75 92 LEU A CA 1
ATOM 713 C C . LEU A 1 92 ? -2.610 4.401 20.930 1.00 84.75 92 LEU A C 1
ATOM 715 O O . LEU A 1 92 ? -1.580 5.028 21.186 1.00 84.75 92 LEU A O 1
ATOM 719 N N . GLN A 1 93 ? -3.635 4.335 21.790 1.00 73.56 93 GLN A N 1
ATOM 720 C CA . GLN A 1 93 ? -3.697 5.159 23.011 1.00 73.56 93 GLN A CA 1
ATOM 721 C C . GLN A 1 93 ? -3.336 4.454 24.325 1.00 73.56 93 GLN A C 1
ATOM 723 O O . GLN A 1 93 ? -3.196 5.137 25.335 1.00 73.56 93 GLN A O 1
ATOM 728 N N . TYR A 1 94 ? -3.088 3.143 24.342 1.00 69.62 94 TYR A N 1
ATOM 729 C CA . TYR A 1 94 ? -2.678 2.417 25.554 1.00 69.62 94 TYR A CA 1
ATOM 730 C C . TYR A 1 94 ? -1.665 1.307 25.269 1.00 69.62 94 TYR A C 1
ATOM 732 O O . TYR A 1 94 ? -1.567 0.819 24.146 1.00 69.62 94 TYR A O 1
ATOM 740 N N . LEU A 1 95 ? -0.963 0.864 26.323 1.00 65.88 95 LEU A N 1
ATOM 741 C CA . LEU A 1 95 ? 0.068 -0.188 26.282 1.00 65.88 95 LEU A CA 1
ATOM 742 C C . LEU A 1 95 ? -0.397 -1.509 25.647 1.00 65.88 95 LEU A C 1
ATOM 744 O O . LEU A 1 95 ? 0.436 -2.281 25.186 1.00 65.88 95 LEU A O 1
ATOM 748 N N . GLU A 1 96 ? -1.704 -1.767 25.632 1.00 75.12 96 GLU A N 1
ATOM 749 C CA . GLU A 1 96 ? -2.312 -3.001 25.122 1.00 75.12 96 GLU A CA 1
ATOM 750 C C . GLU A 1 96 ? -3.216 -2.756 23.907 1.00 75.12 96 GLU A C 1
ATOM 752 O O . GLU A 1 96 ? -3.931 -3.656 23.471 1.00 75.12 96 GLU A O 1
ATOM 757 N N . ALA A 1 97 ? -3.195 -1.543 23.342 1.00 86.38 97 ALA A N 1
ATOM 758 C CA . ALA A 1 97 ? -3.967 -1.242 22.148 1.00 86.38 97 ALA A CA 1
ATOM 759 C C . ALA A 1 97 ? -3.483 -2.112 20.979 1.00 86.38 97 ALA A C 1
ATOM 761 O O . ALA A 1 97 ? -2.308 -2.079 20.591 1.00 86.38 97 ALA A O 1
ATOM 762 N N . ARG A 1 98 ? -4.410 -2.892 20.422 1.00 90.00 98 ARG A N 1
ATOM 763 C CA . ARG A 1 98 ? -4.196 -3.737 19.250 1.00 90.00 98 ARG A CA 1
ATOM 764 C C . ARG A 1 98 ? -5.303 -3.522 18.236 1.00 90.00 98 ARG A C 1
ATOM 766 O O . ARG A 1 98 ? -6.474 -3.391 18.594 1.00 90.00 98 ARG A O 1
ATOM 773 N N . ILE A 1 99 ? -4.930 -3.526 16.966 1.00 93.62 99 ILE A N 1
ATOM 774 C CA . ILE A 1 99 ? -5.860 -3.484 15.844 1.00 93.62 99 ILE A CA 1
ATOM 775 C C . ILE A 1 99 ? -5.560 -4.681 14.956 1.00 93.62 99 ILE A C 1
ATOM 777 O O . ILE A 1 99 ? -4.460 -4.821 14.425 1.00 93.62 99 ILE A O 1
ATOM 781 N N . ASN A 1 100 ? -6.549 -5.547 14.804 1.00 95.38 100 ASN A N 1
ATOM 782 C CA . ASN A 1 100 ? -6.428 -6.775 14.045 1.00 95.38 100 ASN A CA 1
ATOM 783 C C . ASN A 1 100 ? -7.236 -6.670 12.754 1.00 95.38 100 ASN A C 1
ATOM 785 O O . ASN A 1 100 ? -8.460 -6.545 12.805 1.00 95.38 100 ASN A O 1
ATOM 789 N N . PHE A 1 101 ? -6.561 -6.773 11.613 1.00 96.88 101 PHE A N 1
ATOM 790 C CA . PHE A 1 101 ? -7.171 -6.801 10.291 1.00 96.88 101 PHE A CA 1
ATOM 791 C C . PHE A 1 101 ? -7.090 -8.200 9.686 1.00 96.88 101 PHE A C 1
ATOM 793 O O . PHE A 1 101 ? -6.001 -8.666 9.327 1.00 96.88 101 PHE A O 1
ATOM 800 N N . PHE A 1 102 ? -8.244 -8.851 9.540 1.00 96.56 102 PHE A N 1
ATOM 801 C CA . PHE A 1 102 ? -8.330 -10.230 9.061 1.00 96.56 102 PHE A CA 1
ATOM 802 C C . PHE A 1 102 ? -9.245 -10.387 7.856 1.00 96.56 102 PHE A C 1
ATOM 804 O O . PHE A 1 102 ? -10.388 -9.946 7.892 1.00 96.56 102 PHE A O 1
ATOM 811 N N . ASN A 1 103 ? -8.782 -11.091 6.823 1.00 97.50 103 ASN A N 1
ATOM 812 C CA . ASN A 1 103 ? -9.609 -11.472 5.672 1.00 97.50 103 ASN A CA 1
ATOM 813 C C . ASN A 1 103 ? -10.317 -10.287 4.981 1.00 97.50 103 ASN A C 1
ATOM 815 O O . ASN A 1 103 ? -11.369 -10.462 4.362 1.00 97.50 103 ASN A O 1
ATOM 819 N N . ASN A 1 104 ? -9.788 -9.067 5.097 1.00 97.69 104 ASN A N 1
ATOM 820 C CA . ASN A 1 104 ? -10.368 -7.922 4.409 1.00 97.69 104 ASN A CA 1
ATOM 821 C C . ASN A 1 104 ? -9.927 -7.931 2.942 1.00 97.69 104 ASN A C 1
ATOM 823 O O . ASN A 1 104 ? -8.812 -8.343 2.614 1.00 97.69 104 ASN A O 1
ATOM 827 N N . THR A 1 105 ? -10.812 -7.505 2.048 1.00 97.81 105 THR A N 1
ATOM 828 C CA . THR A 1 105 ? -10.601 -7.578 0.600 1.00 97.81 105 THR A CA 1
ATOM 829 C C . THR A 1 105 ? -10.849 -6.226 -0.052 1.00 97.81 105 THR A C 1
ATOM 831 O O . THR A 1 105 ? -11.882 -5.608 0.183 1.00 97.81 105 THR A O 1
ATOM 834 N N . ALA A 1 106 ? -9.940 -5.785 -0.916 1.00 97.44 106 ALA A N 1
ATOM 835 C CA . ALA A 1 106 ? -10.132 -4.627 -1.782 1.00 97.44 106 ALA A CA 1
ATOM 836 C C . ALA A 1 106 ? -10.130 -5.050 -3.259 1.00 97.44 106 ALA A C 1
ATOM 838 O O . ALA A 1 106 ? -9.324 -5.890 -3.661 1.00 97.44 106 ALA A O 1
ATOM 839 N N . THR A 1 107 ? -10.992 -4.474 -4.098 1.00 97.25 107 THR A N 1
ATOM 840 C CA . THR A 1 107 ? -10.957 -4.759 -5.543 1.00 97.25 107 THR A CA 1
ATOM 841 C C . THR A 1 107 ? -9.752 -4.115 -6.220 1.00 97.25 107 THR A C 1
ATOM 843 O O . THR A 1 107 ? -9.268 -4.657 -7.207 1.00 97.25 107 THR A O 1
ATOM 846 N N . LEU A 1 108 ? -9.252 -2.991 -5.693 1.00 95.12 108 LEU A N 1
ATOM 847 C CA . LEU A 1 108 ? -8.075 -2.291 -6.203 1.00 95.12 108 LEU A CA 1
ATOM 848 C C . LEU A 1 108 ? -6.903 -2.418 -5.233 1.00 95.12 108 LEU A C 1
ATOM 850 O O . LEU A 1 108 ? -6.037 -3.265 -5.440 1.00 95.12 108 LEU A O 1
ATOM 854 N N . THR A 1 109 ? -6.860 -1.618 -4.171 1.00 95.06 109 THR A N 1
ATOM 855 C CA . THR A 1 109 ? -5.664 -1.504 -3.328 1.00 95.06 109 THR A CA 1
ATOM 856 C C . THR A 1 109 ? -5.975 -1.453 -1.837 1.00 95.06 109 THR A C 1
ATOM 858 O O . THR A 1 109 ? -7.056 -1.034 -1.421 1.00 95.06 109 THR A O 1
ATOM 861 N N . GLY A 1 110 ? -5.016 -1.868 -1.007 1.00 95.00 110 GLY A N 1
ATOM 862 C CA . GLY A 1 110 ? -5.125 -1.739 0.448 1.00 95.00 110 GLY A CA 1
ATOM 863 C C . GLY A 1 110 ? -6.205 -2.644 1.032 1.00 95.00 110 GLY A C 1
ATOM 864 O O . GLY A 1 110 ? -7.216 -2.160 1.531 1.00 95.00 110 GLY A O 1
ATOM 865 N N . GLY A 1 111 ? -6.032 -3.965 0.960 1.00 96.69 111 GLY A N 1
ATOM 866 C CA . GLY A 1 111 ? -7.056 -4.912 1.425 1.00 96.69 111 GLY A CA 1
ATOM 867 C C . GLY A 1 111 ? -7.439 -4.703 2.889 1.00 96.69 111 GLY A C 1
ATOM 868 O O . GLY A 1 111 ? -8.623 -4.618 3.207 1.00 96.69 111 GLY A O 1
ATOM 869 N N . ALA A 1 112 ? -6.454 -4.532 3.775 1.00 96.50 112 ALA A N 1
ATOM 870 C CA . ALA A 1 112 ? -6.706 -4.098 5.148 1.00 96.50 112 ALA A CA 1
ATOM 871 C C . ALA A 1 112 ? -6.731 -2.577 5.287 1.00 96.50 112 ALA A C 1
ATOM 873 O O . ALA A 1 112 ? -7.711 -2.049 5.801 1.00 96.50 112 ALA A O 1
ATOM 874 N N . ILE A 1 113 ? -5.680 -1.884 4.854 1.00 95.56 113 ILE A N 1
ATOM 875 C CA . ILE A 1 113 ? -5.505 -0.444 5.057 1.00 95.56 113 ILE A CA 1
ATOM 876 C C . ILE A 1 113 ? -5.200 0.217 3.713 1.00 95.56 113 ILE A C 1
ATOM 878 O O . ILE A 1 113 ? -4.277 -0.197 3.012 1.00 95.56 113 ILE A O 1
ATOM 882 N N . HIS A 1 114 ? -5.930 1.277 3.385 1.00 94.50 114 HIS A N 1
ATOM 883 C CA . HIS A 1 114 ? -5.607 2.176 2.279 1.00 94.50 114 HIS A CA 1
ATOM 884 C C . HIS A 1 114 ? -5.480 3.605 2.806 1.00 94.50 114 HIS A C 1
ATOM 886 O O . HIS A 1 114 ? -6.344 4.045 3.561 1.00 94.50 114 HIS A O 1
ATOM 892 N N . VAL A 1 115 ? -4.424 4.322 2.420 1.00 91.38 115 VAL A N 1
ATOM 893 C CA . VAL A 1 115 ? -4.094 5.656 2.943 1.00 91.38 115 VAL A CA 1
ATOM 894 C C . VAL A 1 115 ? -3.944 6.679 1.815 1.00 91.38 115 VAL A C 1
ATOM 896 O O . VAL A 1 115 ? -3.183 6.460 0.875 1.00 91.38 115 VAL A O 1
ATOM 899 N N . VAL A 1 116 ? -4.604 7.827 1.976 1.00 87.56 116 VAL A N 1
ATOM 900 C CA . VAL A 1 116 ? -4.599 9.007 1.094 1.00 87.56 116 VAL A CA 1
ATOM 901 C C . VAL A 1 116 ? -4.337 10.259 1.962 1.00 87.56 116 VAL A C 1
ATOM 903 O O . VAL A 1 116 ? -4.823 10.305 3.095 1.00 87.56 116 VAL A O 1
ATOM 906 N N . PRO A 1 117 ? -3.589 11.288 1.506 1.00 71.44 117 PRO A N 1
ATOM 907 C CA . PRO A 1 117 ? -3.043 11.488 0.163 1.00 71.44 117 PRO A CA 1
ATOM 908 C C . PRO A 1 117 ? -1.780 10.684 -0.159 1.00 71.44 117 PRO A C 1
ATOM 910 O O . PRO A 1 117 ? -1.095 10.142 0.708 1.00 71.44 117 PRO A O 1
ATOM 913 N N . MET A 1 118 ? -1.499 10.645 -1.462 1.00 61.00 118 MET A N 1
ATOM 914 C CA . MET A 1 118 ? -0.361 9.983 -2.092 1.00 61.00 118 MET A CA 1
ATOM 915 C C . MET A 1 118 ? 0.989 10.532 -1.604 1.00 61.00 118 MET A C 1
ATOM 917 O O . MET A 1 118 ? 1.134 11.726 -1.336 1.00 61.00 118 MET A O 1
ATOM 921 N N . ILE A 1 119 ? 2.014 9.674 -1.568 1.00 57.66 119 ILE A N 1
ATOM 922 C CA . ILE A 1 119 ? 3.360 9.971 -1.016 1.00 57.66 119 ILE A CA 1
ATOM 923 C C . ILE A 1 119 ? 4.076 11.127 -1.741 1.00 57.66 119 ILE A C 1
ATOM 925 O O . ILE A 1 119 ? 4.971 11.764 -1.183 1.00 57.66 119 ILE A O 1
ATOM 929 N N . LEU A 1 120 ? 3.697 11.415 -2.987 1.00 51.56 120 LEU A N 1
ATOM 930 C CA . LEU A 1 120 ? 4.427 12.330 -3.868 1.00 51.56 120 LEU A CA 1
ATOM 931 C C . LEU A 1 120 ? 4.293 13.819 -3.498 1.00 51.56 120 LEU A C 1
ATOM 933 O O . LEU A 1 120 ? 5.092 14.632 -3.966 1.00 51.56 120 LEU A O 1
ATOM 937 N N . PHE A 1 121 ? 3.363 14.198 -2.617 1.00 52.19 121 PHE A N 1
ATOM 938 C CA . PHE A 1 121 ? 3.235 15.584 -2.163 1.00 52.19 121 PHE A CA 1
ATOM 939 C C . PHE A 1 121 ? 4.181 15.873 -0.985 1.00 52.19 121 PHE A C 1
ATOM 941 O O . PHE A 1 121 ? 3.826 15.754 0.182 1.00 52.19 121 PHE A O 1
ATOM 948 N N . ARG A 1 122 ? 5.414 16.296 -1.303 1.00 47.47 122 ARG A N 1
ATOM 949 C CA . ARG A 1 122 ? 6.431 16.783 -0.339 1.00 47.47 122 ARG A CA 1
ATOM 950 C C . ARG A 1 122 ? 6.099 18.141 0.311 1.00 47.47 122 ARG A C 1
ATOM 952 O O . ARG A 1 122 ? 6.924 18.684 1.044 1.00 47.47 122 ARG A O 1
ATOM 959 N N . SER A 1 123 ? 4.947 18.739 0.024 1.00 43.16 123 SER A N 1
ATOM 960 C CA . SER A 1 123 ? 4.598 20.070 0.520 1.00 43.16 123 SER A CA 1
ATOM 961 C C . SER A 1 123 ? 4.026 20.008 1.938 1.00 43.16 123 SER A C 1
ATOM 963 O O . SER A 1 123 ? 2.826 19.815 2.101 1.00 43.16 123 SER A O 1
ATOM 965 N N . SER A 1 124 ? 4.882 20.279 2.932 1.00 43.53 124 SER A N 1
ATOM 966 C CA . SER A 1 124 ? 4.539 20.498 4.350 1.00 43.53 124 SER A CA 1
ATOM 967 C C . SER A 1 124 ? 4.087 19.227 5.084 1.00 43.53 124 SER A C 1
ATOM 969 O O . SER A 1 124 ? 3.360 18.414 4.528 1.00 43.53 124 SER A O 1
ATOM 971 N N . PRO A 1 125 ? 4.618 18.986 6.292 1.00 48.72 125 PRO A N 1
ATOM 972 C CA . PRO A 1 125 ? 5.186 17.702 6.684 1.00 48.72 125 PRO A CA 1
ATOM 973 C C . PRO A 1 125 ? 4.198 16.555 6.485 1.00 48.72 125 PRO A C 1
ATOM 975 O O . PRO A 1 125 ? 3.047 16.694 6.902 1.00 48.72 125 PRO A O 1
ATOM 978 N N . PRO A 1 126 ? 4.638 15.428 5.895 1.00 51.38 126 PRO A N 1
ATOM 979 C CA . PRO A 1 126 ? 3.777 14.275 5.706 1.00 51.38 126 PRO A CA 1
ATOM 980 C C . PRO A 1 126 ? 3.337 13.802 7.086 1.00 51.38 126 PRO A C 1
ATOM 982 O O . PRO A 1 126 ? 4.112 13.212 7.841 1.00 51.38 126 PRO A O 1
ATOM 985 N N . ALA A 1 127 ? 2.100 14.138 7.447 1.00 56.12 127 ALA A N 1
ATOM 986 C CA . ALA A 1 127 ? 1.501 13.656 8.668 1.00 56.12 127 ALA A CA 1
ATOM 987 C C . ALA A 1 127 ? 1.455 12.135 8.546 1.00 56.12 127 ALA A C 1
ATOM 989 O O . ALA A 1 127 ? 0.893 11.591 7.594 1.00 56.12 127 ALA A O 1
ATOM 990 N N . CYS A 1 128 ? 2.106 11.450 9.481 1.00 74.19 128 CYS A N 1
ATOM 991 C CA . CYS A 1 128 ? 1.951 10.017 9.621 1.00 74.19 128 CYS A CA 1
ATOM 992 C C . CYS A 1 128 ? 0.461 9.686 9.637 1.00 74.19 128 CYS A C 1
ATOM 994 O O . CYS A 1 128 ? -0.299 10.336 10.349 1.00 74.19 128 CYS A O 1
ATOM 996 N N . PHE A 1 129 ? 0.045 8.646 8.922 1.00 81.56 129 PHE A N 1
ATOM 997 C CA . PHE A 1 129 ? -1.320 8.142 9.066 1.00 81.56 129 PHE A CA 1
ATOM 998 C C . PHE A 1 129 ? -1.498 7.354 10.371 1.00 81.56 129 PHE A C 1
ATOM 1000 O O . PHE A 1 129 ? -2.608 6.937 10.684 1.00 81.56 129 PHE A O 1
ATOM 1007 N N . PHE A 1 130 ? -0.422 7.144 11.140 1.00 83.75 130 PHE A N 1
ATOM 1008 C CA . PHE A 1 130 ? -0.458 6.514 12.452 1.00 83.75 130 PHE A CA 1
ATOM 1009 C C . PHE A 1 130 ? 0.340 7.296 13.500 1.00 83.75 130 PHE A C 1
ATOM 1011 O O . PHE A 1 130 ? 1.325 7.961 13.187 1.00 83.75 130 PHE A O 1
ATOM 1018 N N . ASN A 1 131 ? -0.068 7.194 14.761 1.00 79.12 131 ASN A N 1
ATOM 1019 C CA . ASN A 1 131 ? 0.633 7.773 15.901 1.00 79.12 131 ASN A CA 1
ATOM 1020 C C . ASN A 1 131 ? 0.612 6.816 17.098 1.00 79.12 131 ASN A C 1
ATOM 1022 O O . ASN A 1 131 ? -0.298 6.001 17.265 1.00 79.12 131 ASN A O 1
ATOM 1026 N N . ILE A 1 132 ? 1.618 6.938 17.957 1.00 74.69 132 ILE A N 1
ATOM 1027 C CA . ILE A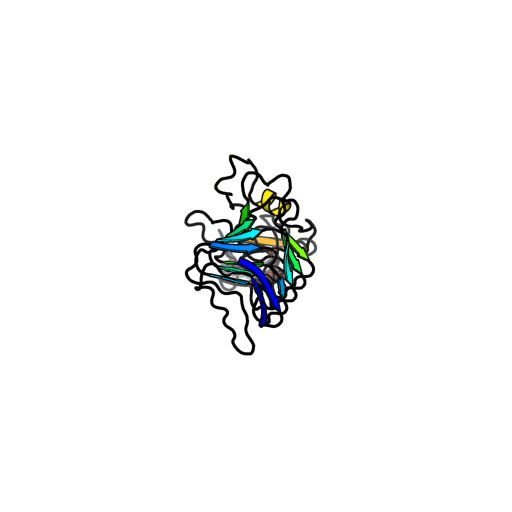 1 132 ? 1.756 6.161 19.187 1.00 74.69 132 ILE A CA 1
ATOM 1028 C C . ILE A 1 132 ? 2.079 7.094 20.347 1.00 74.69 132 ILE A C 1
ATOM 1030 O O . ILE A 1 132 ? 2.842 8.050 20.208 1.00 74.69 132 ILE A O 1
ATOM 1034 N N . GLN A 1 133 ? 1.518 6.819 21.523 1.00 69.25 133 GLN A N 1
ATOM 1035 C CA . GLN A 1 133 ? 1.872 7.594 22.706 1.00 69.25 133 GLN A CA 1
ATOM 1036 C C . GLN A 1 133 ? 3.280 7.237 23.211 1.00 69.25 133 GLN A C 1
ATOM 1038 O O . GLN A 1 133 ? 3.685 6.075 23.289 1.00 69.25 133 GLN A O 1
ATOM 1043 N N . ARG A 1 134 ? 4.026 8.282 23.586 1.00 63.12 134 ARG A N 1
ATOM 1044 C CA . ARG A 1 134 ? 5.464 8.290 23.912 1.00 63.12 134 ARG A CA 1
ATOM 1045 C C . ARG A 1 134 ? 5.931 7.217 24.908 1.00 63.12 134 ARG A C 1
ATOM 1047 O O . ARG A 1 134 ? 7.067 6.768 24.835 1.00 63.12 134 ARG A O 1
ATOM 1054 N N . ASN A 1 135 ? 5.089 6.822 25.853 1.00 61.56 135 ASN A N 1
ATOM 1055 C CA . ASN A 1 135 ? 5.414 5.909 26.952 1.00 61.56 135 ASN A CA 1
ATOM 1056 C C . ASN A 1 135 ? 5.162 4.421 26.636 1.00 61.56 135 ASN A C 1
ATOM 1058 O O . ASN A 1 135 ? 5.229 3.598 27.546 1.00 61.56 135 ASN A O 1
ATOM 1062 N N . GLN A 1 136 ? 4.865 4.062 25.380 1.00 62.06 136 GLN A N 1
ATOM 1063 C CA . GLN A 1 136 ? 4.307 2.740 25.052 1.00 62.06 136 GLN A CA 1
ATOM 1064 C C . GLN A 1 136 ? 5.190 1.875 24.133 1.00 62.06 136 GLN A C 1
ATOM 1066 O O . GLN A 1 136 ? 4.906 0.698 23.927 1.00 62.06 136 GLN A O 1
ATOM 1071 N N . PHE A 1 137 ? 6.309 2.409 23.636 1.00 62.66 137 PHE A N 1
ATOM 1072 C CA . PHE A 1 137 ? 7.106 1.801 22.560 1.00 62.66 137 PHE A CA 1
ATOM 1073 C C . PHE A 1 137 ? 7.594 0.366 22.834 1.00 62.66 137 PHE A C 1
ATOM 1075 O O . PHE A 1 137 ? 7.580 -0.473 21.939 1.00 62.66 137 PHE A O 1
ATOM 1082 N N . THR A 1 138 ? 7.990 0.044 24.068 1.00 59.97 138 THR A N 1
ATOM 1083 C CA . THR A 1 138 ? 8.570 -1.271 24.405 1.00 59.97 138 THR A CA 1
ATOM 1084 C C . THR A 1 138 ? 7.559 -2.418 24.412 1.00 59.97 138 THR A C 1
ATOM 1086 O O . THR A 1 138 ? 7.973 -3.575 24.399 1.00 59.97 138 THR A O 1
ATOM 1089 N N . ARG A 1 139 ? 6.249 -2.129 24.421 1.00 65.38 139 ARG A N 1
ATOM 1090 C CA . ARG A 1 139 ? 5.180 -3.145 24.483 1.00 65.38 139 ARG A CA 1
ATOM 1091 C C . ARG A 1 139 ? 4.268 -3.183 23.254 1.00 65.38 139 ARG A C 1
ATOM 1093 O O . ARG A 1 139 ? 3.469 -4.104 23.142 1.00 65.38 139 ARG A O 1
ATOM 1100 N N . LEU A 1 140 ? 4.426 -2.245 22.317 1.00 66.12 140 LEU A N 1
ATOM 1101 C CA . LEU A 1 140 ? 3.609 -2.140 21.098 1.00 66.12 140 LEU A CA 1
ATOM 1102 C C . LEU A 1 140 ? 4.114 -3.003 19.925 1.00 66.12 140 LEU A C 1
ATOM 1104 O O . LEU A 1 140 ? 3.733 -2.782 18.774 1.00 66.12 140 LEU A O 1
ATOM 1108 N N . GLN A 1 141 ? 4.982 -3.986 20.191 1.00 68.00 141 GLN A N 1
ATOM 1109 C CA . GLN A 1 141 ? 5.385 -4.941 19.160 1.00 68.00 141 GLN A CA 1
ATOM 1110 C C . GLN A 1 141 ? 4.144 -5.621 18.580 1.00 68.00 141 GLN A C 1
ATOM 1112 O O . GLN A 1 141 ? 3.380 -6.246 19.318 1.00 68.00 141 GLN A O 1
ATOM 1117 N N . ARG A 1 142 ? 3.973 -5.518 17.256 1.00 76.19 142 ARG A N 1
ATOM 1118 C CA . ARG A 1 142 ? 2.872 -6.150 16.512 1.00 76.19 142 ARG A CA 1
ATOM 1119 C C . ARG A 1 142 ? 1.484 -5.699 16.979 1.00 76.19 142 ARG A C 1
ATOM 1121 O O . ARG A 1 142 ? 0.530 -6.476 16.955 1.00 76.19 142 ARG A O 1
ATOM 1128 N N . SER A 1 143 ? 1.362 -4.445 17.411 1.00 85.75 143 SER A N 1
ATOM 1129 C CA . SER A 1 143 ? 0.071 -3.853 17.770 1.00 85.75 143 SER A CA 1
ATOM 1130 C C . SER A 1 143 ? -0.892 -3.732 16.590 1.00 85.75 143 SER A C 1
ATOM 1132 O O . SER A 1 143 ? -2.098 -3.662 16.808 1.00 85.75 143 SER A O 1
ATOM 1134 N N . ILE A 1 144 ? -0.397 -3.731 15.353 1.00 91.69 144 ILE A N 1
ATOM 1135 C CA . ILE A 1 144 ? -1.228 -3.799 14.153 1.00 91.69 144 ILE A CA 1
ATOM 1136 C C . ILE A 1 144 ? -0.969 -5.135 13.466 1.00 91.69 144 ILE A C 1
ATOM 1138 O O . ILE A 1 144 ? 0.090 -5.372 12.883 1.00 91.69 144 ILE A O 1
ATOM 1142 N N . LEU A 1 145 ? -1.954 -6.023 13.554 1.00 92.94 145 LEU A N 1
ATOM 1143 C CA . LEU A 1 145 ? -1.876 -7.365 13.002 1.00 92.94 145 LEU A CA 1
ATOM 1144 C C . LEU A 1 145 ? -2.601 -7.421 11.661 1.00 92.94 145 LEU A C 1
ATOM 1146 O O . LEU A 1 145 ? -3.778 -7.081 11.567 1.00 92.94 145 LEU A O 1
ATOM 1150 N N . LEU A 1 146 ? -1.904 -7.895 10.635 1.00 93.94 146 LEU A N 1
ATOM 1151 C CA . LEU A 1 146 ? -2.405 -8.005 9.271 1.00 93.94 146 LEU A CA 1
ATOM 1152 C C . LEU A 1 146 ? -2.352 -9.479 8.867 1.00 93.94 146 LEU A C 1
ATOM 1154 O O . LEU A 1 146 ? -1.265 -10.047 8.780 1.00 93.94 146 LEU A O 1
ATOM 1158 N N . ARG A 1 147 ? -3.499 -10.140 8.662 1.00 94.25 147 ARG A N 1
ATOM 1159 C CA . ARG A 1 147 ? -3.507 -11.534 8.183 1.00 94.25 147 ARG A CA 1
ATOM 1160 C C . ARG A 1 147 ? -4.561 -11.785 7.123 1.00 94.25 147 ARG A C 1
ATOM 1162 O O . ARG A 1 147 ? -5.713 -11.385 7.272 1.00 94.25 147 ARG A O 1
ATOM 1169 N N . ASN A 1 148 ? -4.159 -12.538 6.101 1.00 94.88 148 ASN A N 1
ATOM 1170 C CA . ASN A 1 148 ? -5.030 -13.046 5.041 1.00 94.88 148 ASN A CA 1
ATOM 1171 C C . ASN A 1 148 ? -5.848 -11.954 4.329 1.00 94.88 148 ASN A C 1
ATOM 1173 O O . ASN A 1 148 ? -6.937 -12.222 3.832 1.00 94.88 148 ASN A O 1
ATOM 1177 N N . ASN A 1 149 ? -5.350 -10.717 4.289 1.00 96.00 149 ASN A N 1
ATOM 1178 C CA . ASN A 1 149 ? -5.992 -9.651 3.531 1.00 96.00 149 ASN A CA 1
ATOM 1179 C C . ASN A 1 149 ? -5.651 -9.795 2.041 1.00 96.00 149 ASN A C 1
ATOM 1181 O O . ASN A 1 149 ? -4.650 -10.417 1.673 1.00 96.00 149 ASN A O 1
ATOM 1185 N N . SER A 1 150 ? -6.489 -9.244 1.168 1.00 96.81 150 SER A N 1
ATOM 1186 C CA . SER A 1 150 ? -6.286 -9.324 -0.277 1.00 96.81 150 SER A CA 1
ATOM 1187 C C . SER A 1 150 ? -6.643 -8.022 -0.986 1.00 96.81 150 SER A C 1
ATOM 1189 O O . SER A 1 150 ? -7.519 -7.277 -0.555 1.00 96.81 150 SER A O 1
ATOM 1191 N N . ALA A 1 151 ? -5.949 -7.746 -2.086 1.00 96.38 151 ALA A N 1
ATOM 1192 C CA . ALA A 1 151 ? -6.214 -6.619 -2.968 1.00 96.38 151 ALA A CA 1
ATOM 1193 C C . ALA A 1 151 ? -6.074 -7.083 -4.422 1.00 96.38 151 ALA A C 1
ATOM 1195 O O . ALA A 1 151 ? -5.205 -7.911 -4.710 1.00 96.38 151 ALA A O 1
ATOM 1196 N N . GLY A 1 152 ? -6.926 -6.581 -5.318 1.00 94.50 152 GLY A N 1
ATOM 1197 C CA . GLY A 1 152 ? -6.914 -6.983 -6.728 1.00 94.50 152 GLY A CA 1
ATOM 1198 C C . GLY A 1 152 ? -5.706 -6.468 -7.512 1.00 94.50 152 GLY A C 1
ATOM 1199 O O . GLY A 1 152 ? -5.219 -7.167 -8.398 1.00 94.50 152 GLY A O 1
ATOM 1200 N N . LEU A 1 153 ? -5.193 -5.283 -7.166 1.00 92.19 153 LEU A N 1
ATOM 1201 C CA . LEU A 1 153 ? -4.006 -4.690 -7.780 1.00 92.19 153 LEU A CA 1
ATOM 1202 C C . LEU A 1 153 ? -2.785 -4.827 -6.873 1.00 92.19 153 LEU A C 1
ATOM 1204 O O . LEU A 1 153 ? -1.861 -5.563 -7.207 1.00 92.19 153 LEU A O 1
ATOM 1208 N N . SER A 1 154 ? -2.747 -4.126 -5.740 1.00 92.69 154 SER A N 1
ATOM 1209 C CA . SER A 1 154 ? -1.531 -4.028 -4.926 1.00 92.69 154 SER A CA 1
ATOM 1210 C C . SER A 1 154 ? -1.823 -3.632 -3.473 1.00 92.69 154 SER A C 1
ATOM 1212 O O . SER A 1 154 ? -2.918 -3.183 -3.137 1.00 92.69 154 SER A O 1
ATOM 1214 N N . GLY A 1 155 ? -0.857 -3.838 -2.576 1.00 92.88 155 GLY A N 1
ATOM 1215 C CA . GLY A 1 155 ? -1.017 -3.538 -1.152 1.00 92.88 155 GLY A CA 1
ATOM 1216 C C . GLY A 1 155 ? -2.087 -4.408 -0.499 1.00 92.88 155 GLY A C 1
ATOM 1217 O O . GLY A 1 155 ? -3.077 -3.898 0.021 1.00 92.88 155 GLY A O 1
ATOM 1218 N N . LYS A 1 156 ? -1.927 -5.735 -0.550 1.00 95.00 156 LYS A N 1
ATOM 1219 C CA . LYS A 1 156 ? -2.897 -6.690 0.018 1.00 95.00 156 LYS A CA 1
ATOM 1220 C C . LYS A 1 156 ? -3.247 -6.366 1.463 1.00 95.00 156 LYS A C 1
ATOM 1222 O O . LYS A 1 156 ? -4.416 -6.416 1.829 1.00 95.00 156 LYS A O 1
ATOM 1227 N N . SER A 1 157 ? -2.256 -5.988 2.259 1.00 94.31 157 SER A N 1
ATOM 1228 C CA . SER A 1 157 ? -2.473 -5.530 3.623 1.00 94.31 157 SER A CA 1
ATOM 1229 C C . SER A 1 157 ? -2.438 -4.015 3.736 1.00 94.31 157 SER A C 1
ATOM 1231 O O . SER A 1 157 ? -3.323 -3.449 4.371 1.00 94.31 157 SER A O 1
ATOM 1233 N N . LEU A 1 158 ? -1.468 -3.343 3.115 1.00 93.62 158 LEU A N 1
ATOM 1234 C CA . LEU A 1 158 ? -1.359 -1.890 3.218 1.00 93.62 158 LEU A CA 1
ATOM 1235 C C . LEU A 1 158 ? -0.999 -1.244 1.883 1.00 93.62 158 LEU A C 1
ATOM 1237 O O . LEU A 1 158 ? -0.036 -1.645 1.228 1.00 93.62 158 LEU A O 1
ATOM 1241 N N . TYR A 1 159 ? -1.765 -0.221 1.514 1.00 93.31 159 TYR A N 1
ATOM 1242 C CA . TYR A 1 159 ? -1.474 0.653 0.387 1.00 93.31 159 TYR A CA 1
ATOM 1243 C C . TYR A 1 159 ? -1.372 2.113 0.831 1.00 93.31 159 TYR A C 1
ATOM 1245 O O . TYR A 1 159 ? -2.273 2.627 1.496 1.00 93.31 159 TYR A O 1
ATOM 1253 N N . GLY A 1 160 ? -0.314 2.786 0.388 1.00 89.62 160 GLY A N 1
ATOM 1254 C CA . GLY A 1 160 ? -0.142 4.231 0.529 1.00 89.62 160 GLY A CA 1
ATOM 1255 C C . GLY A 1 160 ? 0.485 4.653 1.857 1.00 89.62 160 GLY A C 1
ATOM 1256 O O . GLY A 1 160 ? 1.010 3.835 2.611 1.00 89.62 160 GLY A O 1
ATOM 1257 N N . GLY A 1 161 ? 0.427 5.961 2.121 1.00 78.88 161 GLY A N 1
ATOM 1258 C CA . GLY A 1 161 ? 1.017 6.592 3.302 1.00 78.88 161 GLY A CA 1
ATOM 1259 C C . GLY A 1 161 ? 2.539 6.737 3.210 1.00 78.88 161 GLY A C 1
ATOM 1260 O O . GLY A 1 161 ? 3.241 5.849 2.744 1.00 78.88 161 GLY A O 1
ATOM 1261 N N . ASN A 1 162 ? 3.073 7.871 3.664 1.00 76.62 162 ASN A N 1
ATOM 1262 C CA . ASN A 1 162 ? 4.516 8.102 3.658 1.00 76.62 162 ASN A CA 1
ATOM 1263 C C . ASN A 1 162 ? 5.139 7.579 4.959 1.00 76.62 162 ASN A C 1
ATOM 1265 O O . ASN A 1 162 ? 5.049 8.223 6.003 1.00 76.62 162 ASN A O 1
ATOM 1269 N N . ILE A 1 163 ? 5.738 6.392 4.893 1.00 76.88 163 ILE A N 1
ATOM 1270 C CA . ILE A 1 163 ? 6.267 5.680 6.060 1.00 76.88 163 ILE A CA 1
ATOM 1271 C C . ILE A 1 163 ? 7.696 6.122 6.386 1.00 76.88 163 ILE A C 1
ATOM 1273 O O . ILE A 1 163 ? 8.025 6.250 7.564 1.00 76.88 163 ILE A O 1
ATOM 1277 N N . ASP A 1 164 ? 8.555 6.386 5.395 1.00 70.44 164 ASP A N 1
ATOM 1278 C CA . ASP A 1 164 ? 9.967 6.681 5.697 1.00 70.44 164 ASP A CA 1
ATOM 1279 C C . ASP A 1 164 ? 10.151 8.046 6.354 1.00 70.44 164 ASP A C 1
ATOM 1281 O O . ASP A 1 164 ? 10.985 8.182 7.247 1.00 70.44 164 ASP A O 1
ATOM 1285 N N . THR A 1 165 ? 9.374 9.051 5.936 1.00 66.56 165 THR A N 1
ATOM 1286 C CA . THR A 1 165 ? 9.456 10.409 6.496 1.00 66.56 165 THR A CA 1
ATOM 1287 C C . THR A 1 165 ? 8.370 10.671 7.535 1.00 66.56 165 THR A C 1
ATOM 1289 O O . THR A 1 165 ? 8.100 11.824 7.865 1.00 66.56 165 THR A O 1
ATOM 1292 N N . CYS A 1 166 ? 7.702 9.619 8.011 1.00 69.81 166 CYS A N 1
ATOM 1293 C CA . CYS A 1 166 ? 6.780 9.721 9.126 1.00 69.81 166 CYS A CA 1
ATOM 1294 C C . CYS A 1 166 ? 7.578 10.079 10.391 1.00 69.81 166 CYS A C 1
ATOM 1296 O O . CYS A 1 166 ? 8.228 9.232 11.006 1.00 69.81 166 CYS A O 1
ATOM 1298 N N . GLU A 1 167 ? 7.541 11.358 10.761 1.00 60.03 167 GLU A N 1
ATOM 1299 C CA . GLU A 1 167 ? 8.073 11.855 12.025 1.00 60.03 167 GLU A CA 1
ATOM 1300 C C . GLU A 1 167 ? 6.976 11.791 13.086 1.00 60.03 167 GLU A C 1
ATOM 1302 O O . GLU A 1 167 ? 5.994 12.540 13.050 1.00 60.03 167 GLU A O 1
ATOM 1307 N N . LEU A 1 168 ? 7.141 10.905 14.068 1.00 61.03 168 LEU A N 1
ATOM 1308 C CA . LEU A 1 168 ? 6.244 10.866 15.215 1.00 61.03 168 LEU A CA 1
ATOM 1309 C C . LEU A 1 168 ? 6.447 12.115 16.077 1.00 61.03 168 LEU A C 1
ATOM 1311 O O . LEU A 1 168 ? 7.319 12.175 16.949 1.00 61.03 168 LEU A O 1
ATOM 1315 N N . ARG A 1 169 ? 5.606 13.126 15.852 1.00 48.34 169 ARG A N 1
ATOM 1316 C CA . ARG A 1 169 ? 5.534 14.304 16.717 1.00 48.34 169 ARG A CA 1
ATOM 1317 C C . ARG A 1 169 ? 5.231 13.844 18.144 1.00 48.34 169 ARG A C 1
ATOM 1319 O O . ARG A 1 169 ? 4.253 13.139 18.376 1.00 48.34 169 ARG A O 1
ATOM 1326 N N . ASN A 1 170 ? 6.048 14.290 19.098 1.00 50.94 170 ASN A N 1
ATOM 1327 C CA . ASN A 1 170 ? 5.966 14.010 20.542 1.00 50.94 170 ASN A CA 1
ATOM 1328 C C . ASN A 1 170 ? 6.672 12.739 21.054 1.00 50.94 170 ASN A C 1
ATOM 1330 O O . ASN A 1 170 ? 6.566 12.440 22.246 1.00 50.94 170 ASN A O 1
ATOM 1334 N N . VAL A 1 171 ? 7.463 12.042 20.232 1.00 51.53 171 VAL A N 1
ATOM 1335 C CA . VAL A 1 171 ? 8.409 11.014 20.708 1.00 51.53 171 VAL A CA 1
ATOM 1336 C C . VAL A 1 171 ? 9.833 11.597 20.664 1.00 51.53 171 VAL A C 1
ATOM 1338 O O . VAL A 1 171 ? 10.454 11.657 19.612 1.00 51.53 171 VAL A O 1
ATOM 1341 N N . ILE A 1 172 ? 10.343 12.110 21.793 1.00 47.97 172 ILE A N 1
ATOM 1342 C CA . ILE A 1 172 ? 11.709 12.689 21.898 1.00 47.97 172 ILE A CA 1
ATOM 1343 C C . ILE A 1 172 ? 12.788 11.646 21.516 1.00 47.97 172 ILE A C 1
ATOM 1345 O O . ILE A 1 172 ? 12.559 10.447 21.673 1.00 47.97 172 ILE A O 1
ATOM 1349 N N . PRO A 1 173 ? 13.992 12.099 21.130 1.00 49.09 173 PRO A N 1
ATOM 1350 C CA . PRO A 1 173 ? 14.517 12.012 19.777 1.00 49.09 173 PRO A CA 1
ATOM 1351 C C . PRO A 1 173 ? 14.944 10.567 19.498 1.00 49.09 173 PRO A C 1
ATOM 1353 O O . PRO A 1 173 ? 16.083 10.172 19.754 1.00 49.09 173 PRO A O 1
ATOM 1356 N N . PHE A 1 174 ? 14.025 9.738 19.023 1.00 50.84 174 PHE A N 1
ATOM 1357 C CA . PHE A 1 174 ? 14.454 8.451 18.510 1.00 50.84 174 PHE A CA 1
ATOM 1358 C C . PHE A 1 174 ? 15.151 8.709 17.174 1.00 50.84 174 PHE A C 1
ATOM 1360 O O . PHE A 1 174 ? 14.512 9.114 16.210 1.00 50.84 174 PHE A O 1
ATOM 1367 N N . ASN A 1 175 ? 16.453 8.421 17.104 1.00 54.38 175 ASN A N 1
ATOM 1368 C CA . ASN A 1 175 ? 17.216 8.277 15.853 1.00 54.38 175 ASN A CA 1
ATOM 1369 C C . ASN A 1 175 ? 16.723 7.071 15.016 1.00 54.38 175 ASN A C 1
ATOM 1371 O O . ASN A 1 175 ? 17.510 6.389 14.364 1.00 54.38 175 ASN A O 1
ATOM 1375 N N . GLN A 1 176 ? 15.435 6.734 15.083 1.00 60.12 176 GLN A N 1
ATOM 1376 C CA . GLN A 1 176 ? 14.830 5.663 14.313 1.00 60.12 176 GLN A CA 1
ATOM 1377 C C . GLN A 1 176 ? 13.973 6.266 13.214 1.00 60.12 176 GLN A C 1
ATOM 1379 O O . GLN A 1 176 ? 13.140 7.136 13.451 1.00 60.12 176 GLN A O 1
ATOM 1384 N N . THR A 1 177 ? 14.189 5.777 12.001 1.00 69.56 177 THR A N 1
ATOM 1385 C CA . THR A 1 177 ? 13.381 6.126 10.836 1.00 69.56 177 THR A CA 1
ATOM 1386 C C . THR A 1 177 ? 11.944 5.635 11.014 1.00 69.56 177 THR A C 1
ATOM 1388 O O . THR A 1 177 ? 11.715 4.613 11.674 1.00 69.56 177 THR A O 1
ATOM 1391 N N . GLY A 1 178 ? 10.972 6.301 10.380 1.00 73.56 178 GLY A N 1
ATOM 1392 C CA . GLY A 1 178 ? 9.569 5.865 10.411 1.00 73.56 178 GLY A CA 1
ATOM 1393 C C . GLY A 1 178 ? 9.392 4.412 9.942 1.00 73.56 178 GLY A C 1
ATOM 1394 O O . GLY A 1 178 ? 8.591 3.669 10.507 1.00 73.56 178 GLY A O 1
ATOM 1395 N N . THR A 1 179 ? 10.252 3.941 9.033 1.00 77.75 179 THR A N 1
ATOM 1396 C CA . THR A 1 179 ? 10.347 2.538 8.600 1.00 77.75 179 THR A CA 1
ATOM 1397 C C . THR A 1 179 ? 10.633 1.562 9.747 1.00 77.75 179 THR A C 1
ATOM 1399 O O . THR A 1 179 ? 10.054 0.479 9.795 1.00 77.75 179 THR A O 1
ATOM 1402 N N . SER A 1 180 ? 11.533 1.907 10.675 1.00 78.56 180 SER A N 1
ATOM 1403 C CA . SER A 1 180 ? 11.874 1.041 11.816 1.00 78.56 180 SER A CA 1
ATOM 1404 C C . SER A 1 180 ? 10.698 0.907 12.779 1.00 78.56 180 SER A C 1
ATOM 1406 O O . SER A 1 180 ? 10.408 -0.181 13.274 1.00 78.56 180 SER A O 1
ATOM 1408 N N . ILE A 1 181 ? 9.971 2.004 12.985 1.00 78.69 181 ILE A N 1
ATOM 1409 C CA . ILE A 1 181 ? 8.779 2.025 13.831 1.00 78.69 181 ILE A CA 1
ATOM 1410 C C . ILE A 1 181 ? 7.641 1.255 13.170 1.00 78.69 181 ILE A C 1
ATOM 1412 O O . ILE A 1 181 ? 6.984 0.447 13.820 1.00 78.69 181 ILE A O 1
ATOM 1416 N N . PHE A 1 182 ? 7.452 1.437 11.866 1.00 83.12 182 PHE A N 1
ATOM 1417 C CA . PHE A 1 182 ? 6.495 0.660 11.093 1.00 83.12 182 PHE A CA 1
ATOM 1418 C C . PHE A 1 182 ? 6.749 -0.845 11.241 1.00 83.12 182 PHE A C 1
ATOM 1420 O O . PHE A 1 182 ? 5.835 -1.590 11.579 1.00 83.12 182 PHE A O 1
ATOM 1427 N N . LYS A 1 183 ? 8.004 -1.291 11.104 1.00 81.12 183 LYS A N 1
ATOM 1428 C CA . LYS A 1 183 ? 8.389 -2.699 11.313 1.00 81.12 183 LYS A CA 1
ATOM 1429 C C . LYS A 1 183 ? 8.089 -3.216 12.719 1.00 81.12 183 LYS A C 1
ATOM 1431 O O . LYS A 1 183 ? 7.828 -4.401 12.891 1.00 81.12 183 LYS A O 1
ATOM 1436 N N . LEU A 1 184 ? 8.179 -2.354 13.727 1.00 82.56 184 LEU A N 1
ATOM 1437 C CA . LEU A 1 184 ? 7.877 -2.724 15.105 1.00 82.56 184 LEU A CA 1
ATOM 1438 C C . LEU A 1 184 ? 6.368 -2.886 15.321 1.00 82.56 184 LEU A C 1
ATOM 1440 O O . LEU A 1 184 ? 5.936 -3.833 15.979 1.00 82.56 184 LEU A O 1
ATOM 1444 N N . LEU A 1 185 ? 5.581 -1.948 14.793 1.00 85.06 185 LEU A N 1
ATOM 1445 C CA . LEU A 1 185 ? 4.141 -1.867 15.029 1.00 85.06 185 LEU A CA 1
ATOM 1446 C C . LEU A 1 185 ? 3.350 -2.865 14.185 1.00 85.06 185 LEU A C 1
ATOM 1448 O O . LEU A 1 185 ? 2.379 -3.434 14.681 1.00 85.06 185 LEU A O 1
ATOM 1452 N N . PHE A 1 186 ? 3.750 -3.073 12.934 1.00 87.75 186 PHE A N 1
ATOM 1453 C CA . PHE A 1 186 ? 3.032 -3.913 11.985 1.00 87.75 186 PHE A CA 1
ATOM 1454 C C . PHE A 1 186 ? 3.644 -5.317 11.928 1.00 87.75 186 PHE A C 1
ATOM 1456 O O . PHE A 1 186 ? 4.839 -5.475 11.690 1.00 87.75 186 PHE A O 1
ATOM 1463 N N . ASP A 1 187 ? 2.819 -6.352 12.108 1.00 82.44 187 ASP A N 1
ATOM 1464 C CA . ASP A 1 187 ? 3.245 -7.760 12.014 1.00 82.44 187 ASP A CA 1
ATOM 1465 C C . ASP A 1 187 ? 3.381 -8.214 10.553 1.00 82.44 187 ASP A C 1
ATOM 1467 O O . ASP A 1 187 ? 2.610 -9.041 10.068 1.00 82.44 187 ASP A O 1
ATOM 1471 N N . ILE A 1 188 ? 4.331 -7.627 9.824 1.00 76.50 188 ILE A N 1
ATOM 1472 C CA . ILE A 1 188 ? 4.593 -7.961 8.421 1.00 76.50 188 ILE A CA 1
ATOM 1473 C C . ILE A 1 188 ? 5.926 -8.711 8.331 1.00 76.50 188 ILE A C 1
ATOM 1475 O O . ILE A 1 188 ? 6.966 -8.161 8.712 1.00 76.50 188 ILE A O 1
ATOM 1479 N N . PRO A 1 189 ? 5.938 -9.951 7.810 1.00 69.44 189 PRO A N 1
ATOM 1480 C CA . PRO A 1 189 ? 7.178 -10.662 7.528 1.00 69.44 189 PRO A CA 1
ATOM 1481 C C . PRO A 1 189 ? 8.040 -9.866 6.541 1.00 69.44 189 PRO A C 1
ATOM 1483 O O . PRO A 1 189 ? 7.537 -9.359 5.546 1.00 69.44 189 PRO A O 1
ATOM 1486 N N . TRP A 1 190 ? 9.352 -9.773 6.763 1.00 61.34 190 TRP A N 1
ATOM 1487 C CA . TRP A 1 190 ? 10.242 -9.043 5.843 1.00 61.34 190 TRP A CA 1
ATOM 1488 C C . TRP A 1 190 ? 10.335 -9.690 4.451 1.00 61.34 190 TRP A C 1
ATOM 1490 O O . TRP A 1 190 ? 10.609 -9.022 3.462 1.00 61.34 190 TRP A O 1
ATOM 1500 N N . ASN A 1 191 ? 10.064 -10.990 4.377 1.00 61.88 191 ASN A N 1
ATOM 1501 C CA . ASN A 1 191 ? 9.914 -11.755 3.143 1.00 61.88 191 ASN A CA 1
ATOM 1502 C C . ASN A 1 191 ? 8.460 -11.792 2.643 1.00 61.88 191 ASN A C 1
ATOM 1504 O O . ASN A 1 191 ? 8.103 -12.677 1.862 1.00 61.88 191 ASN A O 1
ATOM 1508 N N . ALA A 1 192 ? 7.599 -10.892 3.128 1.00 67.44 192 ALA A N 1
ATOM 1509 C CA . ALA A 1 192 ? 6.257 -10.760 2.596 1.00 67.44 192 ALA A CA 1
ATOM 1510 C C . ALA A 1 192 ? 6.319 -10.499 1.089 1.00 67.44 192 ALA A C 1
ATOM 1512 O O . ALA A 1 192 ? 7.274 -9.923 0.566 1.00 67.44 192 ALA A O 1
ATOM 1513 N N . SER A 1 193 ? 5.279 -10.947 0.387 1.00 74.69 193 SER A N 1
ATOM 1514 C CA . SER A 1 193 ? 5.146 -10.701 -1.045 1.00 74.69 193 SER A CA 1
ATOM 1515 C C . SER A 1 193 ? 5.362 -9.218 -1.347 1.00 74.69 193 SER A C 1
ATOM 1517 O O . SER A 1 193 ? 4.857 -8.363 -0.623 1.00 74.69 193 SER A O 1
ATOM 1519 N N . LEU A 1 194 ? 6.014 -8.910 -2.472 1.00 79.50 194 LEU A N 1
ATOM 1520 C CA . LEU A 1 194 ? 6.167 -7.537 -2.972 1.00 79.50 194 LEU A CA 1
ATOM 1521 C C . LEU A 1 194 ? 4.819 -6.807 -3.126 1.00 79.50 194 LEU A C 1
ATOM 1523 O O . LEU A 1 194 ? 4.767 -5.591 -3.196 1.00 79.50 194 LEU A O 1
ATOM 1527 N N . THR A 1 195 ? 3.702 -7.530 -3.148 1.00 83.81 195 THR A N 1
ATOM 1528 C CA . THR A 1 195 ? 2.357 -6.943 -3.222 1.00 83.81 195 THR A CA 1
ATOM 1529 C C . THR A 1 195 ? 1.694 -6.728 -1.860 1.00 83.81 195 THR A C 1
ATOM 1531 O O . THR A 1 195 ? 0.581 -6.215 -1.816 1.00 83.81 195 THR A O 1
ATOM 1534 N N . GLU A 1 196 ? 2.320 -7.126 -0.749 1.00 90.00 196 GLU A N 1
ATOM 1535 C CA . GLU A 1 196 ? 1.700 -7.106 0.582 1.00 90.00 196 GLU A CA 1
ATOM 1536 C C . GLU A 1 196 ? 1.550 -5.685 1.126 1.00 90.00 196 GLU A C 1
ATOM 1538 O O . GLU A 1 196 ? 0.465 -5.283 1.555 1.00 90.00 196 GLU A O 1
ATOM 1543 N N . VAL A 1 197 ? 2.646 -4.927 1.070 1.00 89.62 197 VAL A N 1
ATOM 1544 C CA . VAL A 1 197 ? 2.725 -3.535 1.501 1.00 89.62 197 VAL A CA 1
ATOM 1545 C C . VAL A 1 197 ? 3.414 -2.719 0.428 1.00 89.62 197 VAL A C 1
ATOM 1547 O O . VAL A 1 197 ? 4.549 -2.999 0.051 1.00 89.62 197 VAL A O 1
ATOM 1550 N N . THR A 1 198 ? 2.717 -1.707 -0.070 1.00 90.12 198 THR A N 1
ATOM 1551 C CA . THR A 1 198 ? 3.201 -0.852 -1.152 1.00 90.12 198 THR A CA 1
ATOM 1552 C C . THR A 1 198 ? 2.576 0.535 -1.057 1.00 90.12 198 THR A C 1
ATOM 1554 O O . THR A 1 198 ? 1.833 0.848 -0.128 1.00 90.12 198 THR A O 1
ATOM 1557 N N . SER A 1 199 ? 2.879 1.376 -2.030 1.00 88.88 199 SER A N 1
ATOM 1558 C CA . SER A 1 199 ? 2.363 2.727 -2.143 1.00 88.88 199 SER A CA 1
ATOM 1559 C C . SER A 1 199 ? 2.219 3.132 -3.602 1.00 88.88 199 SER A C 1
ATOM 1561 O O . SER A 1 199 ? 2.469 2.338 -4.513 1.00 88.88 199 SER A O 1
ATOM 1563 N N . ASP A 1 200 ? 1.916 4.408 -3.828 1.00 87.31 200 ASP A N 1
ATOM 1564 C CA . ASP A 1 200 ? 2.156 5.016 -5.130 1.00 87.31 200 ASP A CA 1
ATOM 1565 C C . ASP A 1 200 ? 3.623 4.865 -5.529 1.00 87.31 200 ASP A C 1
ATOM 1567 O O . ASP A 1 200 ? 4.518 4.686 -4.690 1.00 87.31 200 ASP A O 1
ATOM 1571 N N . ILE A 1 201 ? 3.838 4.924 -6.838 1.00 88.44 201 ILE A N 1
ATOM 1572 C CA . ILE A 1 201 ? 5.127 4.675 -7.467 1.00 88.44 201 ILE A CA 1
ATOM 1573 C C . ILE A 1 201 ? 6.139 5.687 -6.944 1.00 88.44 201 ILE A C 1
ATOM 1575 O O . ILE A 1 201 ? 5.990 6.896 -7.107 1.00 88.44 201 ILE A O 1
ATOM 1579 N N . TYR A 1 202 ? 7.188 5.160 -6.328 1.00 85.50 202 TYR A N 1
ATOM 1580 C CA . TYR A 1 202 ? 8.305 5.937 -5.817 1.00 85.50 202 TYR A CA 1
ATOM 1581 C C . TYR A 1 202 ? 9.476 5.936 -6.803 1.00 85.50 202 TYR A C 1
ATOM 1583 O O . TYR A 1 202 ? 10.154 6.948 -6.972 1.00 85.50 202 TYR A O 1
ATOM 1591 N N . ARG A 1 203 ? 9.728 4.792 -7.451 1.00 89.62 203 ARG A N 1
ATOM 1592 C CA . ARG A 1 203 ? 10.796 4.613 -8.445 1.00 89.62 203 ARG A CA 1
ATOM 1593 C C . ARG A 1 203 ? 10.532 3.402 -9.337 1.00 89.62 203 ARG A C 1
ATOM 1595 O O . ARG A 1 203 ? 9.678 2.571 -9.039 1.00 89.62 203 ARG A O 1
ATOM 1602 N N . VAL A 1 204 ? 11.318 3.290 -10.401 1.00 91.69 204 VAL A N 1
ATOM 1603 C CA . VAL A 1 204 ? 11.404 2.097 -11.251 1.00 91.69 204 VAL A CA 1
ATOM 1604 C C . VAL A 1 204 ? 12.672 1.334 -10.882 1.00 91.69 204 VAL A C 1
ATOM 1606 O O . VAL A 1 204 ? 13.704 1.947 -10.608 1.00 91.69 204 VAL A O 1
ATOM 1609 N N . CYS A 1 205 ? 12.592 0.008 -10.855 1.00 93.56 205 CYS A N 1
ATOM 1610 C CA . CYS A 1 205 ? 13.738 -0.865 -10.628 1.00 93.56 205 CYS A CA 1
ATOM 1611 C C . CYS A 1 205 ? 13.905 -1.816 -11.807 1.00 93.56 205 CYS A C 1
ATOM 1613 O O . CYS A 1 205 ? 12.913 -2.312 -12.341 1.00 93.56 205 CYS A O 1
ATOM 1615 N N . PHE A 1 206 ? 15.154 -2.099 -12.177 1.00 94.50 206 PHE A N 1
ATOM 1616 C CA . PHE A 1 206 ? 15.450 -3.197 -13.094 1.00 94.50 206 PHE A CA 1
ATOM 1617 C C . PHE A 1 206 ? 15.117 -4.533 -12.446 1.00 94.50 206 PHE A C 1
ATOM 1619 O O . PHE A 1 206 ? 15.078 -4.641 -11.221 1.00 94.50 206 PHE A O 1
ATOM 1626 N N . CYS A 1 207 ? 14.916 -5.552 -13.268 1.00 94.50 207 CYS A N 1
ATOM 1627 C CA . CYS A 1 207 ? 14.653 -6.902 -12.819 1.00 94.50 207 CYS A CA 1
ATOM 1628 C C . CYS A 1 207 ? 15.760 -7.857 -13.260 1.00 94.50 207 CYS A C 1
ATOM 1630 O O . CYS A 1 207 ? 16.115 -7.909 -14.434 1.00 94.50 207 CYS A O 1
ATOM 1632 N N . ILE A 1 208 ? 16.273 -8.647 -12.318 1.00 93.56 208 ILE A N 1
ATOM 1633 C CA . ILE A 1 208 ? 17.232 -9.725 -12.575 1.00 93.56 208 ILE A CA 1
ATOM 1634 C C . ILE A 1 208 ? 16.584 -11.013 -12.081 1.00 93.56 208 ILE A C 1
ATOM 1636 O O . ILE A 1 208 ? 16.150 -11.075 -10.936 1.00 93.56 208 ILE A O 1
ATOM 1640 N N . ASN A 1 209 ? 16.476 -12.028 -12.942 1.00 92.62 209 ASN A N 1
ATOM 1641 C CA . ASN A 1 209 ? 15.809 -13.298 -12.617 1.00 92.62 209 ASN A CA 1
ATOM 1642 C C . ASN A 1 209 ? 14.374 -13.120 -12.074 1.00 92.62 209 ASN A C 1
ATOM 1644 O O . ASN A 1 209 ? 13.972 -13.802 -11.136 1.00 92.62 209 ASN A O 1
ATOM 1648 N N . ASN A 1 210 ? 13.598 -12.199 -12.661 1.00 90.06 210 ASN A N 1
ATOM 1649 C CA . ASN A 1 210 ? 12.246 -11.819 -12.219 1.00 90.06 210 ASN A CA 1
ATOM 1650 C C . ASN A 1 210 ? 12.147 -11.200 -10.813 1.00 90.06 210 ASN A C 1
ATOM 1652 O O . ASN A 1 210 ? 11.039 -11.070 -10.287 1.00 90.06 210 ASN A O 1
ATOM 1656 N N . GLU A 1 211 ? 13.262 -10.752 -10.234 1.00 91.62 211 GLU A N 1
ATOM 1657 C CA . GLU A 1 211 ? 13.281 -10.029 -8.963 1.00 91.62 211 GLU A CA 1
ATOM 1658 C C . GLU A 1 211 ? 13.719 -8.567 -9.146 1.00 91.62 211 GLU A C 1
ATOM 1660 O O . GLU A 1 211 ? 14.667 -8.304 -9.894 1.00 91.62 211 GLU A O 1
ATOM 1665 N N . PRO A 1 212 ? 13.072 -7.595 -8.473 1.00 92.38 212 PRO A N 1
ATOM 1666 C CA . PRO A 1 212 ? 13.453 -6.191 -8.572 1.00 92.38 212 PRO A CA 1
ATOM 1667 C C . PRO A 1 212 ? 14.806 -5.916 -7.898 1.00 92.38 212 PRO A C 1
ATOM 1669 O O . PRO A 1 212 ? 14.991 -6.172 -6.709 1.00 92.38 212 PRO A O 1
ATOM 1672 N N . VAL A 1 213 ? 15.725 -5.285 -8.626 1.00 93.81 213 VAL A N 1
ATOM 1673 C CA . VAL A 1 213 ? 17.048 -4.860 -8.153 1.00 93.81 213 VAL A CA 1
ATOM 1674 C C . VAL A 1 213 ? 17.136 -3.335 -8.181 1.00 93.81 213 VAL A C 1
ATOM 1676 O O . VAL A 1 213 ? 17.681 -2.716 -9.091 1.00 93.81 213 VAL A O 1
ATOM 1679 N N . CYS A 1 214 ? 16.600 -2.702 -7.138 1.00 90.62 214 CYS A N 1
ATOM 1680 C CA . CYS A 1 214 ? 16.488 -1.240 -7.040 1.00 90.62 214 CYS A CA 1
ATOM 1681 C C . CYS A 1 214 ? 17.808 -0.493 -6.775 1.00 90.62 214 CYS A C 1
ATOM 1683 O O . CYS A 1 214 ? 17.826 0.739 -6.765 1.00 90.62 214 CYS A O 1
ATOM 1685 N N . GLY A 1 215 ? 18.900 -1.215 -6.506 1.00 91.06 215 GLY A N 1
ATOM 1686 C CA . GLY A 1 215 ? 20.239 -0.634 -6.358 1.00 91.06 215 GLY A CA 1
ATOM 1687 C C . GLY A 1 215 ? 20.941 -0.384 -7.695 1.00 91.06 215 GLY A C 1
ATOM 1688 O O . GLY A 1 215 ? 21.838 0.455 -7.767 1.00 91.06 215 GLY A O 1
ATOM 1689 N N . LEU A 1 216 ? 20.523 -1.084 -8.753 1.00 89.38 216 LEU A N 1
ATOM 1690 C CA . LEU A 1 216 ? 21.110 -0.952 -10.075 1.00 89.38 216 LEU A CA 1
ATOM 1691 C C . LEU A 1 216 ? 20.540 0.288 -10.768 1.00 89.38 216 LEU A C 1
ATOM 1693 O O . LEU A 1 216 ? 19.334 0.402 -10.963 1.00 89.38 216 LEU A O 1
ATOM 1697 N N . ARG A 1 217 ? 21.419 1.229 -11.118 1.00 87.25 217 ARG A N 1
ATOM 1698 C CA . ARG A 1 217 ? 21.039 2.496 -11.769 1.00 87.25 217 ARG A CA 1
ATOM 1699 C C . ARG A 1 217 ? 21.293 2.511 -13.269 1.00 87.25 217 ARG A C 1
ATOM 1701 O O . ARG A 1 217 ? 20.717 3.336 -13.965 1.00 87.25 217 ARG A O 1
ATOM 1708 N N . VAL A 1 218 ? 22.160 1.624 -13.749 1.00 86.25 218 VAL A N 1
ATOM 1709 C CA . VAL A 1 218 ? 22.593 1.572 -15.146 1.00 86.25 218 VAL A CA 1
ATOM 1710 C C . VAL A 1 218 ? 22.500 0.134 -15.631 1.00 86.25 218 VAL A C 1
ATOM 1712 O O . VAL A 1 218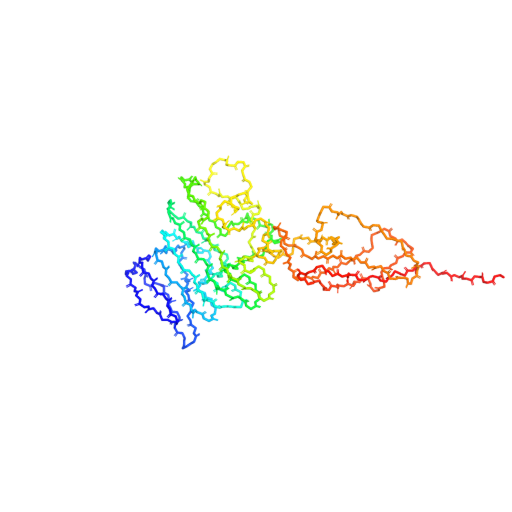 ? 22.948 -0.781 -14.943 1.00 86.25 218 VAL A O 1
ATOM 1715 N N . TRP A 1 219 ? 21.924 -0.045 -16.815 1.00 83.44 219 TRP A N 1
ATOM 1716 C CA . TRP A 1 219 ? 21.831 -1.320 -17.513 1.00 83.44 219 TRP A CA 1
ATOM 1717 C C . TRP A 1 219 ? 22.417 -1.130 -18.914 1.00 83.44 219 TRP A C 1
ATOM 1719 O O . TRP A 1 219 ? 21.895 -0.344 -19.703 1.00 83.44 219 TRP A O 1
ATOM 1729 N N . HIS A 1 220 ? 23.539 -1.788 -19.203 1.00 84.88 220 HIS A N 1
ATOM 1730 C CA . HIS A 1 220 ? 24.226 -1.640 -20.485 1.00 84.88 220 HIS A CA 1
ATOM 1731 C C . HIS A 1 220 ? 23.643 -2.605 -21.516 1.00 84.88 220 HIS A C 1
ATOM 1733 O O . HIS A 1 220 ? 23.604 -3.812 -21.285 1.00 84.88 220 HIS A O 1
ATOM 1739 N N . VAL A 1 221 ? 23.227 -2.070 -22.663 1.00 84.00 221 VAL A N 1
ATOM 1740 C CA . VAL A 1 221 ? 22.772 -2.849 -23.821 1.00 84.00 221 VAL A CA 1
ATOM 1741 C C . VAL A 1 221 ? 23.395 -2.257 -25.071 1.00 84.00 221 VAL A C 1
ATOM 1743 O O . VAL A 1 221 ? 23.489 -1.038 -25.202 1.00 84.00 221 VAL A O 1
ATOM 1746 N N . THR A 1 222 ? 23.782 -3.126 -25.996 1.00 83.31 222 THR A N 1
ATOM 1747 C CA . THR A 1 222 ? 24.235 -2.742 -27.331 1.00 83.31 222 THR A CA 1
ATOM 1748 C C . THR A 1 222 ? 23.225 -3.260 -28.340 1.00 83.31 222 THR A C 1
ATOM 1750 O O . THR A 1 222 ? 22.824 -4.420 -28.276 1.00 83.31 222 THR A O 1
ATOM 1753 N N . THR A 1 223 ? 22.816 -2.406 -29.271 1.00 83.31 223 THR A N 1
ATOM 1754 C CA . THR A 1 223 ? 21.926 -2.774 -30.372 1.00 83.31 223 THR A CA 1
ATOM 1755 C C . THR A 1 223 ? 22.340 -2.041 -31.643 1.00 83.31 223 THR A C 1
ATOM 1757 O O . THR A 1 223 ? 23.060 -1.042 -31.582 1.00 83.31 223 THR A O 1
ATOM 1760 N N . TYR A 1 224 ? 21.889 -2.535 -32.790 1.00 84.56 224 TYR A N 1
ATOM 1761 C CA . TYR A 1 224 ? 22.050 -1.853 -34.072 1.00 84.56 224 TYR A CA 1
ATOM 1762 C C . TYR A 1 224 ? 20.882 -0.885 -34.317 1.00 84.56 224 TYR A C 1
ATOM 1764 O O . TYR A 1 224 ? 19.807 -1.075 -33.743 1.00 84.56 224 TYR A O 1
ATOM 1772 N N . PRO A 1 225 ? 21.041 0.130 -35.188 1.00 81.38 225 PRO A N 1
ATOM 1773 C CA . PRO A 1 225 ? 19.913 0.940 -35.639 1.00 81.38 225 PRO A CA 1
ATOM 1774 C C . PRO A 1 225 ? 18.771 0.070 -36.188 1.00 81.38 225 PRO A C 1
ATOM 1776 O O . PRO A 1 225 ? 19.004 -0.836 -36.985 1.00 81.38 225 PRO A O 1
ATOM 1779 N N . GLY A 1 226 ? 17.541 0.343 -35.749 1.00 81.00 226 GLY A N 1
ATOM 1780 C CA . GLY A 1 226 ? 16.348 -0.461 -36.039 1.00 81.00 226 GLY A CA 1
ATOM 1781 C C . GLY A 1 226 ? 16.156 -1.670 -35.116 1.00 81.00 226 GLY A C 1
ATOM 1782 O O . GLY A 1 226 ? 15.126 -2.332 -35.194 1.00 81.00 226 GLY A O 1
ATOM 1783 N N . GLY A 1 227 ? 17.116 -1.960 -34.236 1.00 83.56 227 GLY A N 1
ATOM 1784 C CA . GLY A 1 227 ? 17.026 -3.042 -33.264 1.00 83.56 227 GLY A CA 1
ATOM 1785 C C . GLY A 1 227 ? 16.157 -2.698 -32.052 1.00 83.56 227 GLY A C 1
ATOM 1786 O O . GLY A 1 227 ? 15.989 -1.532 -31.679 1.00 83.56 227 GLY A O 1
ATOM 1787 N N . HIS A 1 228 ? 15.646 -3.749 -31.407 1.00 85.88 228 HIS A N 1
ATOM 1788 C CA . HIS A 1 228 ? 14.892 -3.650 -30.161 1.00 85.88 228 HIS A CA 1
ATOM 1789 C C . HIS A 1 228 ? 15.810 -3.821 -28.947 1.00 85.88 228 HIS A C 1
ATOM 1791 O O . HIS A 1 228 ? 16.714 -4.658 -28.940 1.00 85.88 228 HIS A O 1
ATOM 1797 N N . VAL A 1 229 ? 15.556 -3.038 -27.905 1.00 87.75 229 VAL A N 1
ATOM 1798 C CA . VAL A 1 229 ? 16.189 -3.139 -26.591 1.00 87.75 229 VAL A CA 1
ATOM 1799 C C . VAL A 1 229 ? 15.121 -3.551 -25.592 1.00 87.75 229 VAL A C 1
ATOM 1801 O O . VAL A 1 229 ? 14.134 -2.841 -25.419 1.00 87.75 229 VAL A O 1
ATOM 1804 N N . LEU A 1 230 ? 15.331 -4.688 -24.932 1.00 89.12 230 LEU A N 1
ATOM 1805 C CA . LEU A 1 230 ? 14.457 -5.192 -23.877 1.00 89.12 230 LEU A CA 1
ATOM 1806 C C . LEU A 1 230 ? 15.062 -4.844 -22.519 1.00 89.12 230 LEU A C 1
ATOM 1808 O O . LEU A 1 230 ? 16.206 -5.196 -22.226 1.00 89.12 230 LEU A O 1
ATOM 1812 N N . VAL A 1 231 ? 14.292 -4.147 -21.691 1.00 90.56 231 VAL A N 1
ATOM 1813 C CA . VAL A 1 231 ? 14.693 -3.744 -20.344 1.00 90.56 231 VAL A CA 1
ATOM 1814 C C . VAL A 1 231 ? 13.701 -4.338 -19.347 1.00 90.56 231 VAL A C 1
ATOM 1816 O O . VAL A 1 231 ? 12.594 -3.814 -19.208 1.00 90.56 231 VAL A O 1
ATOM 1819 N N . PRO A 1 232 ? 14.057 -5.425 -18.644 1.00 93.25 232 PRO A N 1
ATOM 1820 C CA . PRO A 1 232 ? 13.190 -6.001 -17.628 1.00 93.25 232 PRO A CA 1
ATOM 1821 C C . PRO A 1 232 ? 13.124 -5.051 -16.428 1.00 93.25 232 PRO A C 1
ATOM 1823 O O . PRO A 1 232 ? 14.146 -4.727 -15.819 1.00 93.25 232 PRO A O 1
ATOM 1826 N N . ALA A 1 233 ? 11.927 -4.581 -16.088 1.00 93.44 233 ALA A N 1
ATOM 1827 C CA . ALA A 1 233 ? 11.728 -3.599 -15.031 1.00 93.44 233 ALA A CA 1
ATOM 1828 C C . ALA A 1 233 ? 10.350 -3.715 -14.362 1.00 93.44 233 ALA A C 1
ATOM 1830 O O . ALA A 1 233 ? 9.451 -4.419 -14.824 1.00 93.44 233 ALA A O 1
ATOM 1831 N N . VAL A 1 234 ? 10.199 -3.024 -13.231 1.00 94.88 234 VAL A N 1
ATOM 1832 C CA . VAL A 1 234 ? 8.942 -2.916 -12.484 1.00 94.88 234 VAL A CA 1
ATOM 1833 C C . VAL A 1 234 ? 8.879 -1.592 -11.725 1.00 94.88 234 VAL A C 1
ATOM 1835 O O . VAL A 1 234 ? 9.905 -1.049 -11.303 1.00 94.88 234 VAL A O 1
ATOM 1838 N N . ALA A 1 235 ? 7.671 -1.070 -11.529 1.00 93.25 235 ALA A N 1
ATOM 1839 C CA . ALA A 1 235 ? 7.437 0.079 -10.668 1.00 93.25 235 ALA A CA 1
ATOM 1840 C C . ALA A 1 235 ? 7.297 -0.366 -9.204 1.00 93.25 235 ALA A C 1
ATOM 1842 O O . ALA A 1 235 ? 6.571 -1.313 -8.885 1.00 93.25 235 ALA A O 1
ATOM 1843 N N . VAL A 1 236 ? 7.999 0.330 -8.308 1.00 91.75 236 VAL A N 1
ATOM 1844 C CA . VAL A 1 236 ? 7.992 0.040 -6.871 1.00 91.75 236 VAL A CA 1
ATOM 1845 C C . VAL A 1 236 ? 7.576 1.258 -6.053 1.00 91.75 236 VAL A C 1
ATOM 1847 O O . VAL A 1 236 ? 7.909 2.403 -6.374 1.00 91.75 236 VAL A O 1
ATOM 1850 N N . GLY A 1 237 ? 6.868 0.996 -4.962 1.00 88.88 237 GLY A N 1
ATOM 1851 C CA . GLY A 1 237 ? 6.551 1.951 -3.916 1.00 88.88 237 GLY A CA 1
ATOM 1852 C C . GLY A 1 237 ? 7.705 2.158 -2.932 1.00 88.88 237 GLY A C 1
ATOM 1853 O O . GLY A 1 237 ? 8.806 1.616 -3.076 1.00 88.88 237 GLY A O 1
ATOM 1854 N N . GLN A 1 238 ? 7.438 2.951 -1.899 1.00 82.38 238 GLN A N 1
ATOM 1855 C CA . GLN A 1 238 ? 8.430 3.411 -0.927 1.00 82.38 238 GLN A CA 1
ATOM 1856 C C . GLN A 1 238 ? 9.139 2.257 -0.196 1.00 82.38 238 GLN A C 1
ATOM 1858 O O . GLN A 1 238 ? 10.366 2.238 -0.102 1.00 82.38 238 GLN A O 1
ATOM 1863 N N . LEU A 1 239 ? 8.383 1.244 0.239 1.00 82.12 239 LEU A N 1
ATOM 1864 C CA . LEU A 1 239 ? 8.908 0.075 0.957 1.00 82.12 239 LEU A CA 1
ATOM 1865 C C . LEU A 1 239 ? 9.340 -1.081 0.039 1.00 82.12 239 L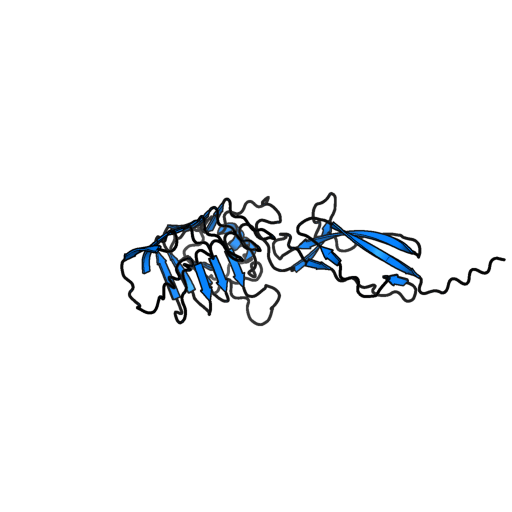EU A C 1
ATOM 1867 O O . LEU A 1 239 ? 9.510 -2.206 0.498 1.00 82.12 239 LEU A O 1
ATOM 1871 N N . GLY A 1 240 ? 9.514 -0.816 -1.259 1.00 86.38 240 GLY A N 1
ATOM 1872 C CA . GLY A 1 240 ? 9.940 -1.818 -2.239 1.00 86.38 240 GLY A CA 1
ATOM 1873 C C . GLY A 1 240 ? 8.828 -2.744 -2.732 1.00 86.38 240 GLY A C 1
ATOM 1874 O O . GLY A 1 240 ? 9.085 -3.578 -3.596 1.00 86.38 240 GLY A O 1
ATOM 1875 N N . GLY A 1 241 ? 7.597 -2.587 -2.236 1.00 89.69 241 GLY A N 1
ATOM 1876 C CA . GLY A 1 241 ? 6.449 -3.277 -2.808 1.00 89.69 241 GLY A CA 1
ATOM 1877 C C . GLY A 1 241 ? 6.169 -2.836 -4.247 1.00 89.69 241 GLY A C 1
ATOM 1878 O O . GLY A 1 241 ? 6.481 -1.710 -4.620 1.00 89.69 241 GLY A O 1
ATOM 1879 N N . THR A 1 242 ? 5.594 -3.704 -5.074 1.00 91.81 242 THR A N 1
ATOM 1880 C CA . THR A 1 242 ? 5.298 -3.425 -6.486 1.00 91.81 242 THR A CA 1
ATOM 1881 C C . THR A 1 242 ? 3.884 -2.876 -6.666 1.00 91.81 242 THR A C 1
ATOM 1883 O O . THR A 1 242 ? 2.975 -3.167 -5.884 1.00 91.81 242 THR A O 1
ATOM 1886 N N . ASN A 1 243 ? 3.691 -2.049 -7.691 1.00 90.88 243 ASN A N 1
ATOM 1887 C CA . ASN A 1 243 ? 2.405 -1.445 -8.042 1.00 90.88 243 ASN A CA 1
ATOM 1888 C C . ASN A 1 243 ? 2.360 -1.235 -9.566 1.00 90.88 243 ASN A C 1
ATOM 1890 O O . ASN A 1 243 ? 3.412 -0.916 -10.123 1.00 90.88 243 ASN A O 1
ATOM 1894 N N . PRO A 1 244 ? 1.214 -1.394 -10.262 1.00 90.19 244 PRO A N 1
ATOM 1895 C CA . PRO A 1 244 ? 1.154 -1.063 -11.676 1.00 90.19 244 PRO A CA 1
ATOM 1896 C C . PRO A 1 244 ? 1.478 0.411 -11.905 1.00 90.19 244 PRO A C 1
ATOM 1898 O O . PRO A 1 244 ? 1.162 1.266 -11.077 1.00 90.19 244 PRO A O 1
ATOM 1901 N N . GLY A 1 245 ? 2.098 0.711 -13.038 1.00 88.69 245 GLY A N 1
ATOM 1902 C CA . GLY A 1 245 ? 2.572 2.051 -13.318 1.00 88.69 245 GLY A CA 1
ATOM 1903 C C . GLY A 1 245 ? 2.842 2.324 -14.777 1.00 88.69 245 GLY A C 1
ATOM 1904 O O . GLY A 1 245 ? 2.775 1.431 -15.615 1.00 88.69 245 GLY A O 1
ATOM 1905 N N . ILE A 1 246 ? 3.154 3.582 -15.067 1.00 88.94 246 ILE A N 1
ATOM 1906 C CA . ILE A 1 246 ? 3.586 4.017 -16.391 1.00 88.94 246 ILE A CA 1
ATOM 1907 C C . ILE A 1 246 ? 5.058 4.390 -16.287 1.00 88.94 246 ILE A C 1
ATOM 1909 O O . ILE A 1 246 ? 5.432 5.244 -15.482 1.00 88.94 246 ILE A O 1
ATOM 1913 N N . VAL A 1 247 ? 5.882 3.751 -17.108 1.00 87.31 247 VAL A N 1
ATOM 1914 C CA . VAL A 1 247 ? 7.281 4.116 -17.301 1.00 87.31 247 VAL A CA 1
ATOM 1915 C C . VAL A 1 247 ? 7.357 4.988 -18.542 1.00 87.31 247 VAL A C 1
ATOM 1917 O O . VAL A 1 247 ? 6.907 4.597 -19.617 1.00 87.31 247 VAL A O 1
ATOM 1920 N N . GLN A 1 248 ? 7.896 6.190 -18.368 1.00 85.56 248 GLN A N 1
ATOM 1921 C CA . GLN A 1 248 ? 8.220 7.084 -19.467 1.00 85.56 248 GLN A CA 1
ATOM 1922 C C . GLN A 1 248 ? 9.733 7.141 -19.606 1.00 85.56 248 GLN A C 1
ATOM 1924 O O . GLN A 1 248 ? 10.444 7.406 -18.635 1.00 85.56 248 GLN A O 1
ATOM 1929 N N . SER A 1 249 ? 10.200 6.922 -20.826 1.00 81.44 249 SER A N 1
ATOM 1930 C CA . SER A 1 249 ? 11.621 6.862 -21.137 1.00 81.44 249 SER A CA 1
ATOM 1931 C C . SER A 1 249 ? 12.012 7.969 -22.091 1.00 81.44 249 SER A C 1
ATOM 1933 O O . SER A 1 249 ? 11.215 8.428 -22.907 1.00 81.44 249 SER A O 1
ATOM 1935 N N . ARG A 1 250 ? 13.260 8.415 -21.966 1.00 78.75 250 ARG A N 1
ATOM 1936 C CA . ARG A 1 250 ? 13.837 9.475 -22.784 1.00 78.75 250 ARG A CA 1
ATOM 1937 C C . ARG A 1 250 ? 15.306 9.166 -23.027 1.00 78.75 250 ARG A C 1
ATOM 1939 O O . ARG A 1 250 ? 15.999 8.739 -22.109 1.00 78.75 250 ARG A O 1
ATOM 1946 N N . ILE A 1 251 ? 15.782 9.436 -24.240 1.00 73.75 251 ILE A N 1
ATOM 1947 C CA . ILE A 1 251 ? 17.220 9.494 -24.508 1.00 73.75 251 ILE A CA 1
ATOM 1948 C C . ILE A 1 251 ? 17.739 10.857 -24.056 1.00 73.75 251 ILE A C 1
ATOM 1950 O O . ILE A 1 251 ? 17.257 11.901 -24.502 1.00 73.75 251 ILE A O 1
ATOM 1954 N N . THR A 1 252 ? 18.709 10.833 -23.153 1.00 69.69 252 THR A N 1
ATOM 1955 C CA . THR A 1 252 ? 19.537 11.986 -22.802 1.00 69.69 252 THR A CA 1
ATOM 1956 C C . THR A 1 252 ? 20.829 11.913 -23.611 1.00 69.69 252 THR A C 1
ATOM 1958 O O . THR A 1 252 ? 21.400 10.833 -23.733 1.00 69.69 252 THR A O 1
ATOM 1961 N N . ASP A 1 253 ? 21.274 13.047 -24.153 1.00 62.97 253 ASP A N 1
ATOM 1962 C CA . ASP A 1 253 ? 22.600 13.216 -24.767 1.00 62.97 253 ASP A CA 1
ATOM 1963 C C . ASP A 1 253 ? 22.884 12.346 -26.007 1.00 62.97 253 ASP A C 1
ATOM 1965 O O . ASP A 1 253 ? 23.906 11.666 -26.090 1.00 62.97 253 ASP A O 1
ATOM 1969 N N . SER A 1 254 ? 21.995 12.373 -27.006 1.00 65.38 254 SER A N 1
ATOM 1970 C CA . SER A 1 254 ? 22.291 11.784 -28.317 1.00 65.38 254 SER A CA 1
ATOM 1971 C C . SER A 1 254 ? 21.872 12.700 -29.462 1.00 65.38 254 SER A C 1
ATOM 1973 O O . SER A 1 254 ? 20.685 12.944 -29.666 1.00 65.38 254 SER A O 1
ATOM 1975 N N . ASP A 1 255 ? 22.860 13.151 -30.235 1.00 67.69 255 ASP A N 1
ATOM 1976 C CA . ASP A 1 255 ? 22.647 13.826 -31.523 1.00 67.69 255 ASP A CA 1
ATOM 1977 C C . ASP A 1 255 ? 22.406 12.818 -32.663 1.00 67.69 255 ASP A C 1
ATOM 1979 O O . ASP A 1 255 ? 21.988 13.187 -33.759 1.00 67.69 255 ASP A O 1
ATOM 1983 N N . THR A 1 256 ? 22.664 11.531 -32.412 1.00 72.38 256 THR A N 1
ATOM 1984 C CA . THR A 1 256 ? 22.767 10.484 -33.440 1.00 72.38 256 THR A CA 1
ATOM 1985 C C . THR A 1 256 ? 21.730 9.373 -33.304 1.00 72.38 256 THR A C 1
ATOM 1987 O O . THR A 1 256 ? 21.588 8.570 -34.224 1.00 72.38 256 THR A O 1
ATOM 1990 N N . ALA A 1 257 ? 20.961 9.320 -32.213 1.00 74.31 257 ALA A N 1
ATOM 1991 C CA . ALA A 1 257 ? 19.938 8.305 -31.997 1.00 74.31 257 ALA A CA 1
ATOM 1992 C C . ALA A 1 257 ? 18.689 8.850 -31.290 1.00 74.31 257 ALA A C 1
ATOM 1994 O O . ALA A 1 257 ? 18.748 9.747 -30.451 1.00 74.31 257 ALA A O 1
ATOM 1995 N N . ARG A 1 258 ? 17.532 8.256 -31.598 1.00 73.31 258 ARG A N 1
ATOM 1996 C CA . ARG A 1 258 ? 16.256 8.498 -30.908 1.00 73.31 258 ARG A CA 1
ATOM 1997 C C . ARG A 1 258 ? 15.542 7.181 -30.600 1.00 73.31 258 ARG A C 1
ATOM 1999 O O . ARG A 1 258 ? 15.691 6.215 -31.345 1.00 73.31 258 ARG A O 1
ATOM 2006 N N . ILE A 1 259 ? 14.718 7.157 -29.552 1.00 73.00 259 ILE A N 1
ATOM 2007 C CA . ILE A 1 259 ? 13.673 6.129 -29.422 1.00 73.00 259 ILE A CA 1
ATOM 2008 C C . ILE A 1 259 ? 12.623 6.422 -30.504 1.00 73.00 259 ILE A C 1
ATOM 2010 O O . ILE A 1 259 ? 12.286 7.591 -30.727 1.00 73.00 259 ILE A O 1
ATOM 2014 N N . ALA A 1 260 ? 12.177 5.387 -31.220 1.00 67.12 260 ALA A N 1
ATOM 2015 C CA . ALA A 1 260 ? 11.034 5.475 -32.129 1.00 67.12 260 ALA A CA 1
ATOM 2016 C C . ALA A 1 260 ? 9.846 6.044 -31.348 1.00 67.12 260 ALA A C 1
ATOM 2018 O O . ALA A 1 260 ? 9.511 5.482 -30.316 1.00 67.12 260 ALA A O 1
ATOM 2019 N N . ASP A 1 261 ? 9.258 7.149 -31.808 1.00 61.56 261 ASP A N 1
ATOM 2020 C CA . ASP A 1 261 ? 8.189 7.870 -31.105 1.00 61.56 261 ASP A CA 1
ATOM 2021 C C . ASP A 1 261 ? 8.608 8.340 -29.692 1.00 61.56 261 ASP A C 1
ATOM 2023 O O . ASP A 1 261 ? 8.616 7.600 -28.716 1.00 61.56 261 ASP A O 1
ATOM 2027 N N . GLN A 1 262 ? 8.982 9.622 -29.577 1.00 53.91 262 GLN A N 1
ATOM 2028 C CA . GLN A 1 262 ? 9.700 10.227 -28.434 1.00 53.91 262 GLN A CA 1
ATOM 2029 C C . GLN A 1 262 ? 9.019 10.145 -27.044 1.00 53.91 262 GLN A C 1
ATOM 2031 O O . GLN A 1 262 ? 9.573 10.657 -26.072 1.00 53.91 262 GLN A O 1
ATOM 2036 N N . GLU A 1 263 ? 7.869 9.484 -26.910 1.00 58.78 263 GLU A N 1
ATOM 2037 C CA . GLU A 1 263 ? 7.171 9.254 -25.645 1.00 58.78 263 GLU A CA 1
ATOM 2038 C C . GLU A 1 263 ? 6.514 7.866 -25.594 1.00 58.78 263 GLU A C 1
ATOM 2040 O O . GLU A 1 263 ? 5.290 7.745 -25.505 1.00 58.78 263 GLU A O 1
ATOM 2045 N N . GLU A 1 264 ? 7.302 6.790 -25.604 1.00 68.25 264 GLU A N 1
ATOM 2046 C CA . GLU A 1 264 ? 6.735 5.461 -25.369 1.00 68.25 264 GLU A CA 1
ATOM 2047 C C . GLU A 1 264 ? 6.440 5.284 -23.871 1.00 68.25 264 GLU A C 1
ATOM 2049 O O . GLU A 1 264 ? 7.261 4.833 -23.070 1.00 68.25 264 GLU A O 1
ATOM 2054 N N . ARG A 1 265 ? 5.250 5.735 -23.469 1.00 82.00 265 ARG A N 1
ATOM 2055 C CA . ARG A 1 265 ? 4.667 5.443 -22.161 1.00 82.00 265 ARG A CA 1
ATOM 2056 C C . ARG A 1 265 ? 4.296 3.969 -22.132 1.00 82.00 265 ARG A C 1
ATOM 2058 O O . ARG A 1 265 ? 3.301 3.570 -22.731 1.00 82.00 265 ARG A O 1
ATOM 2065 N N . GLN A 1 266 ? 5.070 3.174 -21.409 1.00 88.38 266 GLN A N 1
ATOM 2066 C CA . GLN A 1 266 ? 4.843 1.737 -21.304 1.00 88.38 266 GLN A CA 1
ATOM 2067 C C . GLN A 1 266 ? 4.251 1.401 -19.940 1.00 88.38 266 GLN A C 1
ATOM 2069 O O . GLN A 1 266 ? 4.717 1.877 -18.902 1.00 88.38 266 GLN A O 1
ATOM 2074 N N . GLN A 1 267 ? 3.180 0.609 -19.943 1.00 89.38 267 GLN A N 1
ATOM 2075 C CA . GLN A 1 267 ? 2.558 0.139 -18.711 1.00 89.38 267 GLN A CA 1
ATOM 2076 C C . GLN A 1 267 ? 3.366 -1.024 -18.141 1.00 89.38 267 GLN A C 1
ATOM 2078 O O . GLN A 1 267 ? 3.661 -1.982 -18.848 1.00 89.38 267 GLN A O 1
ATOM 2083 N N . VAL A 1 268 ? 3.675 -0.948 -16.851 1.00 91.19 268 VAL A N 1
ATOM 2084 C CA . VAL A 1 268 ? 4.253 -2.046 -16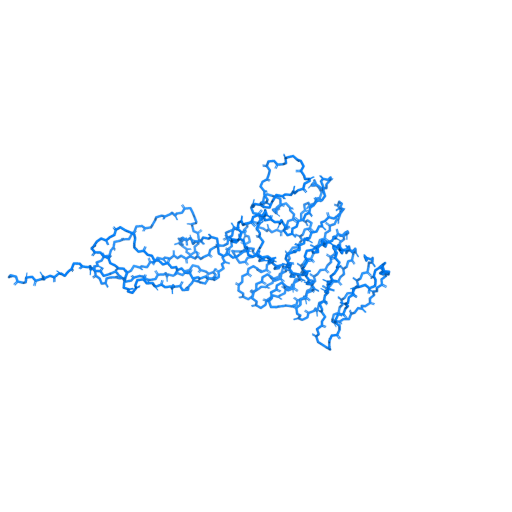.076 1.00 91.19 268 VAL A CA 1
ATOM 2085 C C . VAL A 1 268 ? 3.240 -2.538 -15.050 1.00 91.19 268 VAL A C 1
ATOM 2087 O O . VAL A 1 268 ? 2.501 -1.750 -14.460 1.00 91.19 268 VAL A O 1
ATOM 2090 N N . GLY A 1 269 ? 3.180 -3.849 -14.844 1.00 90.31 269 GLY A N 1
ATOM 2091 C CA . GLY A 1 269 ? 2.322 -4.487 -13.847 1.00 90.31 269 GLY A CA 1
ATOM 2092 C C . GLY A 1 269 ? 2.960 -4.574 -12.455 1.00 90.31 269 GLY A C 1
ATOM 2093 O O . GLY A 1 269 ? 3.947 -3.918 -12.142 1.00 90.31 269 GLY A O 1
ATOM 2094 N N . VAL A 1 270 ? 2.410 -5.454 -11.611 1.00 90.56 270 VAL A N 1
ATOM 2095 C CA . VAL A 1 270 ? 2.954 -5.772 -10.269 1.00 90.56 270 VAL A CA 1
ATOM 2096 C C . VAL A 1 270 ? 4.082 -6.807 -10.272 1.00 90.56 270 VAL A C 1
ATOM 2098 O O . VAL A 1 270 ? 4.576 -7.202 -9.215 1.00 90.56 270 VAL A O 1
ATOM 2101 N N . LYS A 1 271 ? 4.468 -7.287 -11.451 1.00 92.50 271 LYS A N 1
ATOM 2102 C CA . LYS A 1 271 ? 5.565 -8.232 -11.662 1.00 92.50 271 LYS A CA 1
ATOM 2103 C C . LYS A 1 271 ? 6.552 -7.611 -12.639 1.00 92.50 271 LYS A C 1
ATOM 2105 O O . LYS A 1 271 ? 6.173 -6.734 -13.410 1.00 92.50 271 LYS A O 1
ATOM 2110 N N . CYS A 1 272 ? 7.781 -8.109 -12.616 1.00 92.94 272 CYS A N 1
ATOM 2111 C CA . CYS A 1 272 ? 8.778 -7.786 -13.624 1.00 92.94 272 CYS A CA 1
ATOM 2112 C C . CYS A 1 272 ? 8.232 -8.041 -15.030 1.00 92.94 272 CYS A C 1
ATOM 2114 O O . CYS A 1 272 ? 7.678 -9.109 -15.300 1.00 92.94 272 CYS A O 1
ATOM 2116 N N . GLN A 1 273 ? 8.368 -7.038 -15.890 1.00 93.69 273 GLN A N 1
ATOM 2117 C CA . GLN A 1 273 ? 7.941 -7.068 -17.282 1.00 93.69 273 GLN A CA 1
ATOM 2118 C C . GLN A 1 273 ? 9.035 -6.464 -18.157 1.00 93.69 273 GLN A C 1
ATOM 2120 O O . GLN A 1 273 ? 9.784 -5.592 -17.717 1.00 93.69 273 GLN A O 1
ATOM 2125 N N . GLU A 1 274 ? 9.142 -6.951 -19.388 1.00 91.75 274 GLU A N 1
ATOM 2126 C CA . GLU A 1 274 ? 10.082 -6.415 -20.366 1.00 91.75 274 GLU A CA 1
ATOM 2127 C C . GLU A 1 274 ? 9.501 -5.153 -20.995 1.00 91.75 274 GLU A C 1
ATOM 2129 O O . GLU A 1 274 ? 8.447 -5.182 -21.628 1.00 91.75 274 GLU A O 1
ATOM 2134 N N . ILE A 1 275 ? 10.202 -4.041 -20.803 1.00 90.31 275 ILE A N 1
ATOM 2135 C CA . ILE A 1 275 ? 9.923 -2.777 -21.471 1.00 90.31 275 ILE A CA 1
ATOM 2136 C C . ILE A 1 275 ? 10.733 -2.770 -22.767 1.00 90.31 275 ILE A C 1
ATOM 2138 O O . ILE A 1 275 ? 11.943 -3.002 -22.734 1.00 90.31 275 ILE A O 1
ATOM 2142 N N . THR A 1 276 ? 10.078 -2.551 -23.903 1.00 88.62 276 THR A N 1
ATOM 2143 C CA . THR A 1 276 ? 10.701 -2.680 -25.228 1.00 88.62 276 THR A CA 1
ATOM 2144 C C . THR A 1 276 ? 10.935 -1.306 -25.823 1.00 88.62 276 THR A C 1
ATOM 2146 O O . THR A 1 276 ? 10.011 -0.514 -25.877 1.00 88.62 276 THR A O 1
ATOM 2149 N N . TYR A 1 277 ? 12.140 -1.025 -26.308 1.00 86.62 277 TYR A N 1
ATOM 2150 C CA . TYR A 1 277 ? 12.443 0.217 -27.019 1.00 86.62 277 TYR A CA 1
ATOM 2151 C C . TYR A 1 277 ? 12.978 -0.087 -28.405 1.00 86.62 277 TYR A C 1
ATOM 2153 O O . TYR A 1 277 ? 13.840 -0.950 -28.560 1.00 86.62 277 TYR A O 1
ATOM 2161 N N . THR A 1 278 ? 12.531 0.664 -29.404 1.00 86.31 278 THR A N 1
ATOM 2162 C CA . THR A 1 278 ? 13.113 0.615 -30.750 1.00 86.31 278 THR A CA 1
ATOM 2163 C C . THR A 1 278 ? 14.025 1.818 -30.944 1.00 86.31 278 THR A C 1
ATOM 2165 O O . THR A 1 278 ? 13.598 2.956 -30.750 1.00 86.31 278 THR A O 1
ATOM 2168 N N . ILE A 1 279 ? 15.287 1.584 -31.307 1.00 83.88 279 ILE A N 1
ATOM 2169 C CA . ILE A 1 279 ? 16.289 2.650 -31.444 1.00 83.88 279 ILE A CA 1
ATOM 2170 C C . ILE A 1 279 ? 16.483 2.994 -32.923 1.00 83.88 279 ILE A C 1
ATOM 2172 O O . ILE A 1 279 ? 16.875 2.141 -33.715 1.00 83.88 279 ILE A O 1
ATOM 2176 N N . HIS A 1 280 ? 16.259 4.252 -33.307 1.00 82.69 280 HIS A N 1
ATOM 2177 C CA . HIS A 1 280 ? 16.549 4.756 -34.652 1.00 82.69 280 HIS A CA 1
ATOM 2178 C C . HIS A 1 280 ? 17.824 5.586 -34.666 1.00 82.69 280 HIS A C 1
ATOM 2180 O O . HIS A 1 280 ? 18.026 6.422 -33.787 1.00 82.69 280 HIS A O 1
ATOM 2186 N N . SER A 1 281 ? 18.618 5.422 -35.725 1.00 79.56 281 SER A N 1
ATOM 2187 C CA . SER A 1 281 ? 19.649 6.395 -36.083 1.00 79.56 281 SER A CA 1
ATOM 2188 C C . SER A 1 281 ? 18.997 7.694 -36.567 1.00 79.56 281 SER A C 1
ATOM 2190 O O . SER A 1 281 ? 18.004 7.659 -37.299 1.00 79.56 281 SER A O 1
ATOM 2192 N N . LEU A 1 282 ? 19.556 8.829 -36.157 1.00 72.50 282 LEU A N 1
ATOM 2193 C CA . LEU A 1 282 ? 19.261 10.154 -36.706 1.00 72.50 282 LEU A CA 1
ATOM 2194 C C . LEU A 1 282 ? 20.188 10.509 -37.872 1.00 72.50 282 LEU A C 1
ATOM 2196 O O . LEU A 1 282 ? 19.868 11.396 -38.662 1.00 72.50 282 LEU A O 1
ATOM 2200 N N . GLU A 1 283 ? 21.311 9.804 -38.016 1.00 69.25 283 GLU A N 1
ATOM 2201 C CA . GLU A 1 283 ? 22.152 9.932 -39.196 1.00 69.25 283 GLU A CA 1
ATOM 2202 C C . GLU A 1 283 ? 21.445 9.269 -40.379 1.00 69.25 283 GLU A C 1
ATOM 2204 O O . GLU A 1 283 ? 21.166 8.065 -40.364 1.00 69.25 283 GLU A O 1
ATOM 2209 N N . ASN A 1 284 ? 21.173 10.061 -41.420 1.00 55.53 284 ASN A N 1
ATOM 2210 C CA . ASN A 1 284 ? 20.863 9.533 -42.740 1.00 55.53 284 ASN A CA 1
ATOM 2211 C C . ASN A 1 284 ? 22.069 8.703 -43.179 1.00 55.53 284 ASN A C 1
ATOM 2213 O O . ASN A 1 284 ? 23.047 9.255 -43.684 1.00 55.53 284 ASN A O 1
ATOM 2217 N N . ALA A 1 285 ? 22.009 7.388 -42.984 1.00 48.97 285 ALA A N 1
ATOM 2218 C CA . ALA A 1 285 ? 22.953 6.469 -43.587 1.00 48.97 285 ALA A CA 1
ATOM 2219 C C . ALA A 1 285 ? 22.754 6.544 -45.107 1.00 48.97 285 ALA A C 1
ATOM 2221 O O . ALA A 1 285 ? 21.993 5.778 -45.698 1.00 48.97 285 ALA A O 1
ATOM 2222 N N . GLN A 1 286 ? 23.404 7.515 -45.752 1.00 42.25 286 GLN A N 1
ATOM 2223 C CA . GLN A 1 286 ? 23.690 7.450 -47.172 1.00 42.25 286 GLN A CA 1
ATOM 2224 C C . GLN A 1 286 ? 24.646 6.274 -47.346 1.00 42.25 286 GLN A C 1
ATOM 2226 O O . GLN A 1 286 ? 25.863 6.431 -47.314 1.00 42.25 286 GLN A O 1
ATOM 2231 N N . PHE A 1 287 ? 24.085 5.076 -47.487 1.00 44.41 287 PHE A N 1
ATOM 2232 C CA . PHE A 1 287 ? 24.811 3.949 -48.039 1.00 44.41 287 PHE A CA 1
ATOM 2233 C C . PHE A 1 287 ? 25.173 4.325 -49.477 1.00 44.41 287 PHE A C 1
ATOM 2235 O O . PHE A 1 287 ? 24.389 4.130 -50.405 1.00 44.41 287 PHE A O 1
ATOM 2242 N N . LYS A 1 288 ? 26.359 4.910 -49.662 1.00 37.84 288 LYS A N 1
ATOM 2243 C CA . LYS A 1 288 ? 27.061 4.786 -50.932 1.00 37.84 288 LYS A CA 1
ATOM 2244 C C . LYS A 1 288 ? 27.487 3.328 -51.029 1.00 37.84 288 LYS A C 1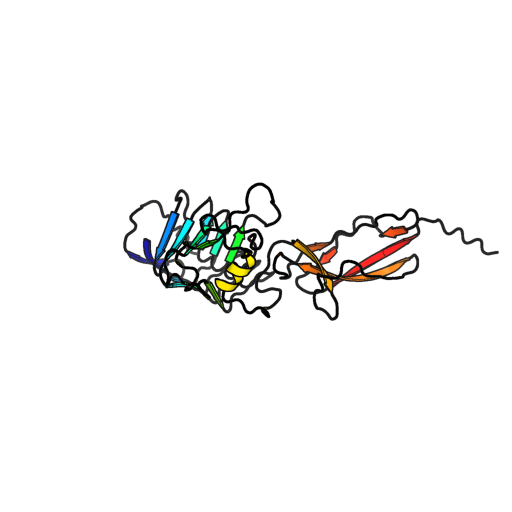
ATOM 2246 O O . LYS A 1 288 ? 28.403 2.893 -50.340 1.00 37.84 288 LYS A O 1
ATOM 2251 N N . LEU A 1 289 ? 26.722 2.567 -51.802 1.00 40.84 289 LEU A N 1
ATOM 2252 C CA . LEU A 1 289 ? 27.217 1.341 -52.405 1.00 40.84 289 LEU A CA 1
ATOM 2253 C C . LEU A 1 289 ? 28.244 1.791 -53.449 1.00 40.84 289 LEU A C 1
ATOM 2255 O O . LEU A 1 289 ? 27.845 2.289 -54.502 1.00 40.84 289 LEU A O 1
ATOM 2259 N N . ASP A 1 290 ? 29.525 1.713 -53.093 1.00 45.34 290 ASP A N 1
ATOM 2260 C CA . ASP A 1 290 ? 30.623 1.740 -54.064 1.00 45.34 290 ASP A CA 1
ATOM 2261 C C . ASP A 1 290 ? 30.779 0.346 -54.695 1.00 45.34 290 ASP A C 1
ATOM 2263 O O . ASP A 1 290 ? 30.675 -0.661 -53.949 1.00 45.34 290 ASP A O 1
#

Sequence (290 aa):
MTDVRLKNNKLLHQVSLTDPLLAFHHAPHISTFHSEGLSTVTCVRIVVQGNQMRGISTKQNIDFRFQDVNIISDNRGVEGGGIYVDNSLISLQYLEARINFFNNTATLTGGAIHVVPMILFRSSPPACFFNIQRNQFTRLQRSILLRNNSAGLSGKSLYGGNIDTCELRNVIPFNQTGTSIFKLLFDIPWNASLTEVTSDIYRVCFCINNEPVCGLRVWHVTTYPGGHVLVPAVAVGQLGGTNPGIVQSRITDSDTARIADQEERQQVGVKCQEITYTIHSLENAQFKLD

Radius of gyration: 23.45 Å; chains: 1; bounding box: 61×34×81 Å

Secondary structure (DSSP, 8-state):
-EEEEEETTEEEEEE--S-TT--B--BTTB--EEE-S-SEEEEES-EEE--SS-SEEE-SS-EEEEESEEEEES-EEEE-SSEEEES-EEEE-STT-EEEEES-EEEEE-SSEEEES-TT--SS----SEEE-TT-TTT-TT-EEEES-EESSB-SSEEE---TT---TTSTT----HHHHHHHHB---TT--TTTEE-S--EEEEEETTEEETT---------TT-EEEEEEEEE-TTS-B--EEEE----S-SSEEESSS--EEEE-SS-EEEEEEEEESS-------